Protein AF-A0AAP0G1Z1-F1 (afdb_monomer_lite)

Secondary structure (DSSP, 8-state):
-HHHHHHHHHHHHHHHHHHHHHHHHHHHHHHHHHHHHHHHHHHHHHHHHHHHHHHHHHHHHHHHTSS---EEPTT----SS-BPPPEEE-SSSSEEEEEEEEESS-HHHHHHHHH-HHHH-TTEEEEEEEEEEE-TTS-EEEEEEEEE---------S---PPPS-----EEE-S-EEEEEE-TTS-EEEEEEEEEEE------

Sequence (204 aa):
MFNRKLTSMNKLLMEENDRLQKQLSHLVYDNGRMHQQLQNVSASLYSLLAIAEETLAKFLDKATRTAVKWVQMVGMKPGPDSIGMVSVSHSCSGAAARAYGLVNLEPPKVMEILKDHLTWYRDCRSLDVRTAFTTAKGGNIEFLYMLKVCGKFMTSTGVLTGPTNSNFIRAEMLPSGYLIWACEGGGAMIHIVDHVKLDVSFPR

Organism: NCBI:txid2320716

Foldseek 3Di:
DVVVVVVVVVVVVVVVVVVVVVVVVVVVVVVVVVVVVVVVVVVVVVVVVVVVVVLVVVLVCVQPPDDFDWDWDPPDDQDPFGWATWTWGPPDQFIKIKTKGKDLAAPVVVVVVQVPCVPPVVQWDDKDFPDWDADPVGDIDTDIDTHGDDDDPDPDPDDDDDDDPDPDWDKDWGSWDWDWDDDDPRIIMIMGMGGIHTPPPDDD

pLDDT: mean 77.1, std 16.59, range [37.0, 97.88]

InterPro domains:
  IPR002913 START domain [PF01852] (51-136)
  IPR002913 START domain [PF01852] (155-203)
  IPR044830 Class III homeodomain-leucine zipper family [PTHR45950] (2-146)

Structure (mmCIF, N/CA/C/O backbone):
data_AF-A0AAP0G1Z1-F1
#
_entry.id   AF-A0AAP0G1Z1-F1
#
loop_
_atom_site.group_PDB
_atom_site.id
_atom_site.type_symbol
_atom_site.label_atom_id
_atom_site.label_alt_id
_atom_site.label_comp_id
_atom_site.label_asym_id
_atom_site.label_entity_id
_atom_site.label_seq_id
_atom_site.pdbx_PDB_ins_code
_atom_site.Cartn_x
_atom_site.Cartn_y
_atom_site.Cartn_z
_atom_site.occupancy
_atom_site.B_iso_or_equiv
_atom_site.auth_seq_id
_atom_site.auth_comp_id
_atom_site.auth_asym_id
_atom_site.auth_atom_id
_atom_site.pdbx_PDB_model_num
ATOM 1 N N . MET A 1 1 ? -53.960 21.207 51.152 1.00 63.59 1 MET A N 1
ATOM 2 C CA . MET A 1 1 ? -53.867 20.801 49.725 1.00 63.59 1 MET A CA 1
ATOM 3 C C . MET A 1 1 ? -52.479 21.047 49.123 1.00 63.59 1 MET A C 1
ATOM 5 O O . MET A 1 1 ? -51.940 20.136 48.513 1.00 63.59 1 MET A O 1
ATOM 9 N N . PHE A 1 2 ? -51.871 22.220 49.340 1.00 79.44 2 PHE A N 1
ATOM 10 C CA . PHE A 1 2 ? -50.575 22.631 48.769 1.00 79.44 2 PHE A CA 1
ATOM 11 C C . PHE A 1 2 ? -49.389 21.682 49.057 1.00 79.44 2 PHE A C 1
ATOM 13 O O . PHE A 1 2 ? -48.691 21.280 48.130 1.00 79.44 2 PHE A O 1
ATOM 20 N N . ASN A 1 3 ? -49.227 21.228 50.306 1.00 84.56 3 ASN A N 1
ATOM 21 C CA . ASN A 1 3 ? -48.116 20.343 50.694 1.00 84.56 3 ASN A CA 1
ATOM 22 C C . ASN A 1 3 ? -48.095 19.005 49.926 1.00 84.56 3 ASN A C 1
ATOM 24 O O . ASN A 1 3 ? -47.039 18.553 49.504 1.00 84.56 3 ASN A O 1
ATOM 28 N N . ARG A 1 4 ? -49.265 18.410 49.640 1.00 90.62 4 ARG A N 1
ATOM 29 C CA . ARG A 1 4 ? -49.355 17.168 48.841 1.00 90.62 4 ARG A CA 1
ATOM 30 C C . ARG A 1 4 ? -48.871 17.359 47.398 1.00 90.62 4 ARG A C 1
ATOM 32 O O . ARG A 1 4 ? -48.302 16.439 46.811 1.00 90.62 4 ARG A O 1
ATOM 39 N N . LYS A 1 5 ? -49.088 18.549 46.827 1.00 92.69 5 LYS A N 1
ATOM 40 C CA . LYS A 1 5 ? -48.661 18.881 45.462 1.00 92.69 5 LYS A CA 1
ATOM 41 C C . LYS A 1 5 ? -47.138 19.025 45.390 1.00 92.69 5 LYS A C 1
ATOM 43 O O . LYS A 1 5 ? -46.527 18.449 44.499 1.00 92.69 5 LYS A O 1
ATOM 48 N N . LEU A 1 6 ? -46.532 19.695 46.374 1.00 93.38 6 LEU A N 1
ATOM 49 C CA . LEU A 1 6 ? -45.073 19.781 46.534 1.00 93.38 6 LEU A CA 1
ATOM 50 C C . LEU A 1 6 ? -44.415 18.404 46.672 1.00 93.38 6 LEU A C 1
ATOM 52 O O . LEU A 1 6 ? -43.451 18.121 45.967 1.00 93.38 6 LEU A O 1
ATOM 56 N N . THR A 1 7 ? -44.970 17.517 47.504 1.00 94.38 7 THR A N 1
ATOM 57 C CA . THR A 1 7 ? -44.453 16.145 47.650 1.00 94.38 7 THR A CA 1
ATOM 58 C C . THR A 1 7 ? -44.483 15.374 46.329 1.00 94.38 7 THR A C 1
ATOM 60 O O . THR A 1 7 ? -43.516 14.697 45.991 1.00 94.38 7 THR A O 1
ATOM 63 N N . SER A 1 8 ? -45.567 15.507 45.558 1.00 95.44 8 SER A N 1
ATOM 64 C CA . SER A 1 8 ? -45.705 14.825 44.263 1.00 95.44 8 SER A CA 1
ATOM 65 C C . SER A 1 8 ? -44.695 15.344 43.231 1.00 95.44 8 SER A C 1
ATOM 67 O O . SER A 1 8 ? -44.089 14.551 42.518 1.00 95.44 8 SER A O 1
ATOM 69 N N . MET A 1 9 ? -44.462 16.662 43.188 1.00 95.62 9 MET A N 1
ATOM 70 C CA . MET A 1 9 ? -43.473 17.274 42.288 1.00 95.62 9 MET A CA 1
ATOM 71 C C . MET A 1 9 ? -42.037 16.868 42.638 1.00 95.62 9 MET A C 1
ATOM 73 O O . MET A 1 9 ? -41.281 16.494 41.746 1.00 95.62 9 MET A O 1
ATOM 77 N N . ASN A 1 10 ? -41.670 16.870 43.924 1.00 95.50 10 ASN A N 1
ATOM 78 C CA . ASN A 1 10 ? -40.342 16.419 44.355 1.00 95.50 10 ASN A CA 1
ATOM 79 C C . ASN A 1 10 ? -40.091 14.950 44.004 1.00 95.50 10 ASN A C 1
ATOM 81 O O . ASN A 1 10 ? -38.980 14.597 43.621 1.00 95.50 10 ASN A O 1
ATOM 85 N N . LYS A 1 11 ? -41.119 14.100 44.100 1.00 96.25 11 LYS A N 1
ATOM 86 C CA . LYS A 1 11 ? -41.011 12.696 43.700 1.00 96.25 11 LYS A CA 1
ATOM 87 C C . LYS A 1 11 ? -40.686 12.553 42.211 1.00 96.25 11 LYS A C 1
ATOM 89 O O . LYS A 1 11 ? -39.733 11.859 41.879 1.00 96.25 11 LYS A O 1
ATOM 94 N N . LEU A 1 12 ? -41.418 13.254 41.342 1.00 97.19 12 LEU A N 1
ATOM 95 C CA . LEU A 1 12 ? -41.167 13.237 39.896 1.00 97.19 12 LEU A CA 1
ATOM 96 C C . LEU A 1 12 ? -39.772 13.768 39.545 1.00 97.19 12 LEU A C 1
ATOM 98 O O . LEU A 1 12 ? -39.088 13.185 38.713 1.00 97.19 12 LEU A O 1
ATOM 102 N N . LEU A 1 13 ? -39.321 14.838 40.209 1.00 97.38 13 LEU A N 1
ATOM 103 C CA . LEU A 1 13 ? -37.964 15.362 40.024 1.00 97.38 13 LEU A CA 1
ATOM 104 C C . LEU A 1 13 ? -36.889 14.345 40.417 1.00 97.38 13 LEU A C 1
ATOM 106 O O . LEU A 1 13 ? -35.880 14.234 39.728 1.00 97.38 13 LEU A O 1
ATOM 110 N N . MET A 1 14 ? -37.087 13.599 41.506 1.00 96.31 14 MET A N 1
ATOM 111 C CA . MET A 1 14 ? -36.150 12.545 41.905 1.00 96.31 14 MET A CA 1
ATOM 112 C C . MET A 1 14 ? -36.132 11.388 40.906 1.00 96.31 14 MET A C 1
ATOM 114 O O . MET A 1 14 ? -35.052 10.940 40.535 1.00 96.31 14 MET A O 1
ATOM 118 N N . GLU A 1 15 ? -37.303 10.928 40.461 1.00 97.31 15 GLU A N 1
ATOM 119 C CA . GLU A 1 15 ? -37.419 9.861 39.458 1.00 97.31 15 GLU A CA 1
ATOM 120 C C . GLU A 1 15 ? -36.726 10.266 38.148 1.00 97.31 15 GLU A C 1
ATOM 122 O O . GLU A 1 15 ? -35.966 9.485 37.575 1.00 97.31 15 GLU A O 1
ATOM 127 N N . GLU A 1 16 ? -36.910 11.514 37.715 1.00 96.50 16 GLU A N 1
ATOM 128 C CA . GLU A 1 16 ? -36.320 11.995 36.471 1.00 96.50 16 GLU A CA 1
ATOM 129 C C . GLU A 1 16 ? -34.819 12.280 36.587 1.00 96.50 16 GLU A C 1
ATOM 131 O O . GLU A 1 16 ? -34.062 11.982 35.663 1.00 96.50 16 GLU A O 1
ATOM 136 N N . ASN A 1 17 ? -34.348 12.756 37.742 1.00 96.81 17 ASN A N 1
ATOM 137 C CA . ASN A 1 17 ? -32.916 12.866 38.014 1.00 96.81 17 ASN A CA 1
ATOM 138 C C . ASN A 1 17 ? -32.232 11.493 38.037 1.00 96.81 17 ASN A C 1
ATOM 140 O O . ASN A 1 17 ? -31.144 11.360 37.481 1.00 96.81 17 ASN A O 1
ATOM 144 N N . ASP A 1 18 ? -32.859 10.467 38.621 1.00 97.88 18 ASP A N 1
ATOM 145 C CA . ASP A 1 18 ? -32.339 9.094 38.594 1.00 97.88 18 ASP A CA 1
ATOM 146 C C . ASP A 1 18 ? -32.284 8.547 37.156 1.00 97.88 18 ASP A C 1
ATOM 148 O O . ASP A 1 18 ? -31.271 7.985 36.728 1.00 97.88 18 ASP A O 1
ATOM 152 N N . ARG A 1 19 ? -33.335 8.793 36.358 1.00 97.81 19 ARG A N 1
ATOM 153 C CA . ARG A 1 19 ? -33.364 8.431 34.933 1.00 97.81 19 ARG A CA 1
ATOM 154 C C . ARG A 1 19 ? -32.234 9.111 34.155 1.00 97.81 19 ARG A C 1
ATOM 156 O O . ARG A 1 19 ? -31.539 8.447 33.385 1.00 97.81 19 ARG A O 1
ATOM 163 N N . LEU A 1 20 ? -32.017 10.409 34.372 1.00 97.75 20 LEU A N 1
ATOM 164 C CA . LEU A 1 20 ? -30.953 11.178 33.722 1.00 97.75 20 LEU A CA 1
ATOM 165 C C . LEU A 1 20 ? -29.556 10.729 34.163 1.00 97.75 20 LEU A C 1
ATOM 167 O O . LEU A 1 20 ? -28.673 10.592 33.319 1.00 97.75 20 LEU A O 1
ATOM 171 N N . GLN A 1 21 ? -29.348 10.438 35.450 1.00 97.25 21 GLN A N 1
ATOM 172 C CA . GLN A 1 21 ? -28.070 9.919 35.950 1.00 97.25 21 GLN A CA 1
ATOM 173 C C . GLN A 1 21 ? -27.714 8.572 35.312 1.00 97.25 21 GLN A C 1
ATOM 175 O O . GLN A 1 21 ? -26.562 8.359 34.931 1.00 97.25 21 GLN A O 1
ATOM 180 N N . LYS A 1 22 ? -28.704 7.692 35.112 1.00 97.06 22 LYS A N 1
ATOM 181 C CA . LYS A 1 22 ? -28.526 6.425 34.385 1.00 97.06 22 LYS A CA 1
ATOM 182 C C . LYS A 1 22 ? -28.200 6.628 32.903 1.00 97.06 22 LYS A C 1
ATOM 184 O O . LYS A 1 22 ? -27.398 5.886 32.345 1.00 97.06 22 LYS A O 1
ATOM 189 N N . GLN A 1 23 ? -28.794 7.626 32.250 1.00 97.12 23 GLN A N 1
ATOM 190 C CA . GLN A 1 23 ? -28.448 7.945 30.860 1.00 97.12 23 GLN A CA 1
ATOM 191 C C . GLN A 1 23 ? -27.031 8.519 30.744 1.00 97.12 23 GLN A C 1
ATOM 193 O O . GLN A 1 23 ? -26.277 8.121 29.858 1.00 97.12 23 GLN A O 1
ATOM 198 N N . LEU A 1 24 ? -26.648 9.419 31.652 1.00 96.81 24 LEU A N 1
ATOM 199 C CA . LEU A 1 24 ? -25.305 9.992 31.690 1.00 96.81 24 LEU A CA 1
ATOM 200 C C . LEU A 1 24 ? -24.239 8.927 31.937 1.00 96.81 24 LEU A C 1
ATOM 202 O O . LEU A 1 24 ? -23.215 8.942 31.259 1.00 96.81 24 LEU A O 1
ATOM 206 N N . SER A 1 25 ? -24.475 7.981 32.848 1.00 97.00 25 SER A N 1
ATOM 207 C CA . SER A 1 25 ? -23.516 6.902 33.098 1.00 97.00 25 SER A CA 1
ATOM 208 C C . SER A 1 25 ? -23.305 6.025 31.861 1.00 97.00 25 SER A C 1
ATOM 210 O O . SER A 1 25 ? -22.162 5.701 31.538 1.00 97.00 25 SER A O 1
ATOM 212 N N . HIS A 1 26 ? -24.371 5.722 31.114 1.00 96.69 26 HIS A N 1
ATOM 213 C CA . HIS A 1 26 ? -24.274 4.993 29.849 1.00 96.69 26 HIS A CA 1
ATOM 214 C C . HIS A 1 26 ? -23.477 5.771 28.795 1.00 96.69 26 HIS A C 1
ATOM 216 O O . HIS A 1 26 ? -22.575 5.221 28.169 1.00 96.69 26 HIS A O 1
ATOM 222 N N . LEU A 1 27 ? -23.768 7.062 28.618 1.00 95.50 27 LEU A N 1
ATOM 223 C CA . LEU A 1 27 ? -23.065 7.905 27.649 1.00 95.50 27 LEU A CA 1
ATOM 224 C C . LEU A 1 27 ? -21.583 8.077 27.996 1.00 95.50 27 LEU A C 1
ATOM 226 O O . LEU A 1 27 ? -20.740 8.023 27.106 1.00 95.50 27 LEU A O 1
ATOM 230 N N . VAL A 1 28 ? -21.246 8.253 29.276 1.00 97.25 28 VAL A N 1
ATOM 231 C CA . VAL A 1 28 ? -19.850 8.326 29.737 1.00 97.25 28 VAL A CA 1
ATOM 232 C C . VAL A 1 28 ? -19.123 7.011 29.460 1.00 97.25 28 VAL A C 1
ATOM 234 O O . VAL A 1 28 ? -17.992 7.029 28.974 1.00 97.25 28 VAL A O 1
ATOM 237 N N . TYR A 1 29 ? -19.778 5.877 29.714 1.00 95.88 29 TYR A N 1
ATOM 238 C CA . TYR A 1 29 ? -19.227 4.559 29.416 1.00 95.88 29 TYR A CA 1
ATOM 239 C C . TYR A 1 29 ? -18.977 4.361 27.912 1.00 95.88 29 TYR A C 1
ATOM 241 O O . TYR A 1 29 ? -17.872 3.987 27.513 1.00 95.88 29 TYR A O 1
ATOM 249 N N . ASP A 1 30 ? -19.967 4.665 27.068 1.00 95.38 30 ASP A N 1
ATOM 250 C CA . ASP A 1 30 ? -19.837 4.568 25.612 1.00 95.38 30 ASP A CA 1
ATOM 251 C C . ASP A 1 30 ? -18.745 5.493 25.071 1.00 95.38 30 ASP A C 1
ATOM 253 O O . ASP A 1 30 ? -17.945 5.076 24.233 1.00 95.38 30 ASP A O 1
ATOM 257 N N . ASN A 1 31 ? -18.668 6.725 25.575 1.00 93.31 31 ASN A N 1
ATOM 258 C CA . ASN A 1 31 ? -17.645 7.680 25.168 1.00 93.31 31 ASN A CA 1
ATOM 259 C C . ASN A 1 31 ? -16.239 7.183 25.552 1.00 93.31 31 ASN A C 1
ATOM 261 O O . ASN A 1 31 ? -15.318 7.210 24.735 1.00 93.31 31 ASN A O 1
ATOM 265 N N . GLY A 1 32 ? -16.085 6.613 26.753 1.00 96.69 32 GLY A N 1
ATOM 266 C CA . GLY A 1 32 ? -14.851 5.937 27.163 1.00 96.69 32 GLY A CA 1
ATOM 267 C C . GLY A 1 32 ? -14.466 4.790 26.221 1.00 96.69 32 GLY A C 1
ATOM 268 O O . GLY A 1 32 ? -13.312 4.692 25.798 1.00 96.69 32 GLY A O 1
ATOM 269 N N . ARG A 1 33 ? -15.437 3.962 25.811 1.00 96.69 33 ARG A N 1
ATOM 270 C CA . ARG A 1 33 ? -15.214 2.878 24.841 1.00 96.69 33 ARG A CA 1
ATOM 271 C C . ARG A 1 33 ? -14.786 3.409 23.471 1.00 96.69 33 ARG A C 1
ATOM 273 O O . ARG A 1 33 ? -13.858 2.864 22.877 1.00 96.69 33 ARG A O 1
ATOM 280 N N . MET A 1 34 ? -15.428 4.465 22.977 1.00 91.56 34 MET A N 1
ATOM 281 C CA . MET A 1 34 ? -15.073 5.091 21.699 1.00 91.56 34 MET A CA 1
ATOM 282 C C . MET A 1 34 ? -13.655 5.669 21.726 1.00 91.56 34 MET A C 1
ATOM 284 O O . MET A 1 34 ? -12.885 5.449 20.790 1.00 91.56 34 MET A O 1
ATOM 288 N N . HIS A 1 35 ? -13.272 6.342 22.814 1.00 93.50 35 HIS A N 1
ATOM 289 C CA . HIS A 1 35 ? -11.906 6.832 22.997 1.00 93.50 35 HIS A CA 1
ATOM 290 C C . HIS A 1 35 ? -10.877 5.695 22.995 1.00 93.50 35 HIS A C 1
ATOM 292 O O . HIS A 1 35 ? -9.844 5.817 22.333 1.00 93.50 35 HIS A O 1
ATOM 298 N N . GLN A 1 36 ? -11.172 4.568 23.649 1.00 92.00 36 GLN A N 1
ATOM 299 C CA . GLN A 1 36 ? -10.298 3.394 23.615 1.00 92.00 36 GLN A CA 1
ATOM 300 C C . GLN A 1 36 ? -10.168 2.813 22.198 1.00 92.00 36 GLN A C 1
ATOM 302 O O . GLN A 1 36 ? -9.070 2.460 21.769 1.00 92.00 36 GLN A O 1
ATOM 307 N N . GLN A 1 37 ? -11.268 2.730 21.443 1.00 87.81 37 GLN A N 1
ATOM 308 C CA . GLN A 1 37 ? -11.234 2.268 20.052 1.00 87.81 37 GLN A CA 1
ATOM 309 C C . GLN A 1 37 ? -10.367 3.178 19.175 1.00 87.81 37 GLN A C 1
ATOM 311 O O . GLN A 1 37 ? -9.542 2.676 18.414 1.00 87.81 37 GLN A O 1
ATOM 316 N N . LEU A 1 38 ? -10.497 4.500 19.318 1.00 84.94 38 LEU A N 1
ATOM 317 C CA . LEU A 1 38 ? -9.673 5.469 18.590 1.00 84.94 38 LEU A CA 1
ATOM 318 C C . LEU A 1 38 ? -8.180 5.323 18.914 1.00 84.94 38 LEU A C 1
ATOM 320 O O . LEU A 1 38 ? -7.357 5.364 18.000 1.00 84.94 38 LEU A O 1
ATOM 324 N N . GLN A 1 39 ? -7.827 5.107 20.184 1.00 85.19 39 GLN A N 1
ATOM 325 C CA . GLN A 1 39 ? -6.441 4.851 20.590 1.00 85.19 39 GLN A CA 1
ATOM 326 C C . GLN A 1 39 ? -5.892 3.541 20.012 1.00 85.19 39 GLN A C 1
ATOM 328 O O . GLN A 1 39 ? -4.745 3.484 19.578 1.00 85.19 39 GLN A O 1
ATOM 333 N N . ASN A 1 40 ? -6.708 2.488 19.953 1.00 81.75 40 ASN A N 1
ATOM 334 C CA . ASN A 1 40 ? -6.289 1.217 19.363 1.00 81.75 40 ASN A CA 1
ATOM 335 C C . ASN A 1 40 ? -6.065 1.347 17.847 1.00 81.75 40 ASN A C 1
ATOM 337 O O . ASN A 1 40 ? -5.088 0.818 17.316 1.00 81.75 40 ASN A O 1
ATOM 341 N N . VAL A 1 41 ? -6.944 2.076 17.150 1.00 81.00 41 VAL A N 1
ATOM 342 C CA . VAL A 1 41 ? -6.789 2.361 15.716 1.00 81.00 41 VAL A CA 1
ATOM 343 C C . VAL A 1 41 ? -5.528 3.183 15.466 1.00 81.00 41 VAL A C 1
ATOM 345 O O . VAL A 1 41 ? -4.749 2.832 14.582 1.00 81.00 41 VAL A O 1
ATOM 348 N N . SER A 1 42 ? -5.279 4.236 16.251 1.00 77.62 42 SER A N 1
ATOM 349 C CA . SER A 1 42 ? -4.072 5.049 16.083 1.00 77.62 42 SER A CA 1
ATOM 350 C C . SER A 1 42 ? -2.804 4.228 16.319 1.00 77.62 42 SER A C 1
ATOM 352 O O . SER A 1 42 ? -1.902 4.265 15.484 1.00 77.62 42 SER A O 1
ATOM 354 N N . ALA A 1 43 ? -2.759 3.408 17.375 1.00 77.88 43 ALA A N 1
ATOM 355 C CA . ALA A 1 43 ? -1.644 2.500 17.641 1.00 77.88 43 ALA A CA 1
ATOM 356 C C . ALA A 1 43 ? -1.398 1.525 16.474 1.00 77.88 43 ALA A C 1
ATOM 358 O O . ALA A 1 43 ? -0.254 1.329 16.056 1.00 77.88 43 ALA A O 1
ATOM 359 N N . SER A 1 44 ? -2.467 0.968 15.894 1.00 81.31 44 SER A N 1
ATOM 360 C CA . SER A 1 44 ? -2.371 0.111 14.708 1.00 81.31 44 SER A CA 1
ATOM 361 C C . SER A 1 44 ? -1.808 0.862 13.498 1.00 81.31 44 SER A C 1
ATOM 363 O O . SER A 1 44 ? -0.973 0.313 12.782 1.00 81.31 44 SER A O 1
ATOM 365 N N . LEU A 1 45 ? -2.228 2.108 13.261 1.00 79.56 45 LEU A N 1
ATOM 366 C CA . LEU A 1 45 ? -1.730 2.923 12.149 1.00 79.56 45 LEU A CA 1
ATOM 367 C C . LEU A 1 45 ? -0.244 3.262 12.306 1.00 79.56 45 LEU A C 1
ATOM 369 O O . LEU A 1 45 ? 0.499 3.174 11.331 1.00 79.56 45 LEU A O 1
ATOM 373 N N . TYR A 1 46 ? 0.208 3.587 13.522 1.00 82.44 46 TYR A N 1
ATOM 374 C CA . TYR A 1 46 ? 1.630 3.818 13.797 1.00 82.44 46 TYR A CA 1
ATOM 375 C C . TYR A 1 46 ? 2.479 2.575 13.519 1.00 82.44 46 TYR A C 1
ATOM 377 O O . TYR A 1 46 ? 3.541 2.687 12.908 1.00 82.44 46 TYR A O 1
ATOM 385 N N . SER A 1 47 ? 2.005 1.389 13.911 1.00 83.44 47 SER A N 1
ATOM 386 C CA . SER A 1 47 ? 2.709 0.134 13.629 1.00 83.44 47 SER A CA 1
ATOM 387 C C . SER A 1 47 ? 2.818 -0.140 12.125 1.00 83.44 47 SER A C 1
ATOM 389 O O . SER A 1 47 ? 3.897 -0.483 11.643 1.00 83.44 47 SER A O 1
ATOM 391 N N . LEU A 1 48 ? 1.737 0.068 11.365 1.00 81.94 48 LEU A N 1
ATOM 392 C CA . LEU A 1 48 ? 1.752 -0.105 9.909 1.00 81.94 48 LEU A CA 1
ATOM 393 C C . LEU A 1 48 ? 2.667 0.908 9.216 1.00 81.94 48 LEU A C 1
ATOM 395 O O . LEU A 1 48 ? 3.394 0.539 8.295 1.00 81.94 48 LEU A O 1
ATOM 399 N N . LEU A 1 49 ? 2.665 2.164 9.670 1.00 82.25 49 LEU A N 1
ATOM 400 C CA . LEU A 1 49 ? 3.564 3.189 9.148 1.00 82.25 49 LEU A CA 1
ATOM 401 C C . LEU A 1 49 ? 5.029 2.811 9.391 1.00 82.25 49 LEU A C 1
ATOM 403 O O . LEU A 1 49 ? 5.824 2.887 8.460 1.00 82.25 49 LEU A O 1
ATOM 407 N N . ALA A 1 50 ? 5.370 2.332 10.591 1.00 85.06 50 ALA A N 1
ATOM 408 C CA . ALA A 1 50 ? 6.723 1.879 10.905 1.00 85.06 50 ALA A CA 1
ATOM 409 C C . ALA A 1 50 ? 7.174 0.726 9.988 1.00 85.06 50 ALA A C 1
ATOM 411 O O . ALA A 1 50 ? 8.282 0.756 9.456 1.00 85.06 50 ALA A O 1
ATOM 412 N N . ILE A 1 51 ? 6.293 -0.251 9.730 1.00 85.44 51 ILE A N 1
ATOM 413 C CA . ILE A 1 51 ? 6.567 -1.344 8.782 1.00 85.44 51 ILE A CA 1
ATOM 414 C C . ILE A 1 51 ? 6.780 -0.797 7.365 1.00 85.44 51 ILE A C 1
ATOM 416 O O . ILE A 1 51 ? 7.692 -1.245 6.666 1.00 85.44 51 ILE A O 1
ATOM 420 N N . ALA A 1 52 ? 5.961 0.162 6.926 1.00 83.62 52 ALA A N 1
ATOM 421 C CA . ALA A 1 52 ? 6.089 0.774 5.608 1.00 83.62 52 ALA A CA 1
ATOM 422 C C . ALA A 1 52 ? 7.412 1.545 5.461 1.00 83.62 52 ALA A C 1
ATOM 424 O O . ALA A 1 52 ? 8.094 1.393 4.448 1.00 83.62 52 ALA A O 1
ATOM 425 N N . GLU A 1 53 ? 7.806 2.320 6.474 1.00 84.88 53 GLU A N 1
ATOM 426 C CA . GLU A 1 53 ? 9.071 3.063 6.499 1.00 84.88 53 GLU A CA 1
ATOM 427 C C . GLU A 1 53 ? 10.284 2.123 6.485 1.00 84.88 53 GLU A C 1
ATOM 429 O O . GLU A 1 53 ? 11.198 2.305 5.678 1.00 84.88 53 GLU A O 1
ATOM 434 N N . GLU A 1 54 ? 10.274 1.069 7.306 1.00 88.06 54 GLU A N 1
ATOM 435 C CA . GLU A 1 54 ? 11.336 0.058 7.326 1.00 88.06 54 GLU A CA 1
ATOM 436 C C . GLU A 1 54 ? 11.423 -0.703 5.991 1.00 88.06 54 GLU A C 1
ATOM 438 O O . GLU A 1 54 ? 12.512 -0.941 5.457 1.00 88.06 54 GLU A O 1
ATOM 443 N N . THR A 1 55 ? 10.272 -1.062 5.417 1.00 87.62 55 THR A N 1
ATOM 444 C CA . THR A 1 55 ? 10.184 -1.723 4.108 1.00 87.62 55 THR A CA 1
ATOM 445 C C . THR A 1 55 ? 10.741 -0.822 3.010 1.00 87.62 55 THR A C 1
ATOM 447 O O . THR A 1 55 ? 11.536 -1.285 2.191 1.00 87.62 55 THR A O 1
ATOM 450 N N . LEU A 1 56 ? 10.387 0.466 3.013 1.00 86.69 56 LEU A N 1
ATOM 451 C CA . LEU A 1 56 ? 10.903 1.446 2.062 1.00 86.69 56 LEU A CA 1
ATOM 452 C C . LEU A 1 56 ? 12.424 1.592 2.181 1.00 86.69 56 LEU A C 1
ATOM 454 O O . LEU A 1 56 ? 13.109 1.536 1.162 1.00 86.69 56 LEU A O 1
ATOM 458 N N . ALA A 1 57 ? 12.964 1.709 3.398 1.00 86.44 57 ALA A N 1
ATOM 459 C CA . ALA A 1 57 ? 14.409 1.790 3.622 1.00 86.44 57 ALA A CA 1
ATOM 460 C C . ALA A 1 57 ? 15.139 0.557 3.055 1.00 86.44 57 ALA A C 1
ATOM 462 O O . ALA A 1 57 ? 16.049 0.684 2.235 1.00 86.44 57 ALA A O 1
ATOM 463 N N . LYS A 1 58 ? 14.656 -0.649 3.385 1.00 87.69 58 LYS A N 1
ATOM 464 C CA . LYS A 1 58 ? 15.198 -1.917 2.863 1.00 87.69 58 LYS A CA 1
ATOM 465 C C . LYS A 1 58 ? 15.074 -2.043 1.343 1.00 87.69 58 LYS A C 1
ATOM 467 O O . LYS A 1 58 ? 15.905 -2.700 0.713 1.00 87.69 58 LYS A O 1
ATOM 472 N N . PHE A 1 59 ? 14.013 -1.503 0.748 1.00 89.38 59 PHE A N 1
ATOM 473 C CA . PHE A 1 59 ? 13.851 -1.455 -0.704 1.00 89.38 59 PHE A CA 1
ATOM 474 C C . PHE A 1 59 ? 14.874 -0.507 -1.337 1.00 89.38 59 PHE A C 1
ATOM 476 O O . PHE A 1 59 ? 15.554 -0.899 -2.285 1.00 89.38 59 PHE A O 1
ATOM 483 N N . LEU A 1 60 ? 15.024 0.705 -0.798 1.00 87.44 60 LEU A N 1
ATOM 484 C CA . LEU A 1 60 ? 15.954 1.703 -1.320 1.00 87.44 60 LEU A CA 1
ATOM 485 C C . LEU A 1 60 ? 17.396 1.191 -1.286 1.00 87.44 60 LEU A C 1
ATOM 487 O O . LEU A 1 60 ? 18.074 1.280 -2.305 1.00 87.44 60 LEU A O 1
ATOM 491 N N . ASP A 1 61 ? 17.827 0.538 -0.205 1.00 85.31 61 ASP A N 1
ATOM 492 C CA . ASP A 1 61 ? 19.164 -0.071 -0.113 1.00 85.31 61 ASP A CA 1
ATOM 493 C C . ASP A 1 61 ? 19.434 -1.110 -1.220 1.00 85.31 61 ASP A C 1
ATOM 495 O O . ASP A 1 61 ? 20.544 -1.203 -1.766 1.00 85.31 61 ASP A O 1
ATOM 499 N N . LYS A 1 62 ? 18.408 -1.891 -1.595 1.00 86.31 62 LYS A N 1
ATOM 500 C CA . LYS A 1 62 ? 18.475 -2.841 -2.721 1.00 86.31 62 LYS A CA 1
ATOM 501 C C . LYS A 1 62 ? 18.512 -2.105 -4.061 1.00 86.31 62 LYS A C 1
ATOM 503 O O . LYS A 1 62 ? 19.280 -2.479 -4.955 1.00 86.31 62 LYS A O 1
ATOM 508 N N . ALA A 1 63 ? 17.690 -1.068 -4.200 1.00 83.00 63 ALA A N 1
ATOM 509 C CA . ALA A 1 63 ? 17.473 -0.328 -5.436 1.00 83.00 63 ALA A CA 1
ATOM 510 C C . ALA A 1 63 ? 18.591 0.669 -5.776 1.00 83.00 63 ALA A C 1
ATOM 512 O O . ALA A 1 63 ? 18.740 0.992 -6.950 1.00 83.00 63 ALA A O 1
ATOM 513 N N . THR A 1 64 ? 19.400 1.140 -4.822 1.00 81.69 64 THR A N 1
ATOM 514 C CA . THR A 1 64 ? 20.429 2.173 -5.076 1.00 81.69 64 THR A CA 1
ATOM 515 C C . THR A 1 64 ? 21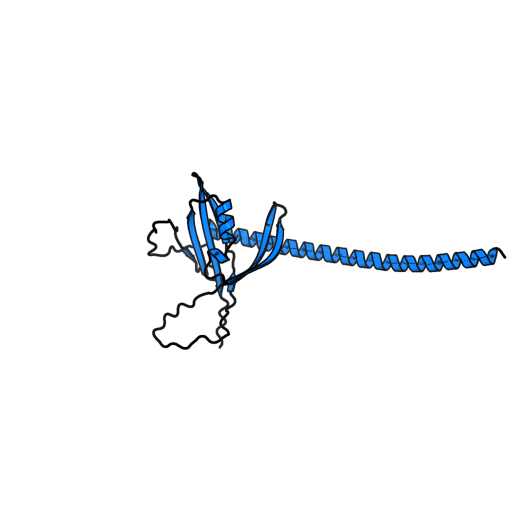.864 1.646 -5.028 1.00 81.69 64 THR A C 1
ATOM 517 O O . THR A 1 64 ? 22.641 2.056 -5.883 1.00 81.69 64 THR A O 1
ATOM 520 N N . ARG A 1 65 ? 22.157 0.629 -4.197 1.00 69.56 65 ARG A N 1
ATOM 521 C CA . ARG A 1 65 ? 23.466 -0.030 -3.919 1.00 69.56 65 ARG A CA 1
ATOM 522 C C . ARG A 1 65 ? 24.069 0.398 -2.581 1.00 69.56 65 ARG A C 1
ATOM 524 O O . ARG A 1 65 ? 24.870 1.324 -2.536 1.00 69.56 65 ARG A O 1
ATOM 531 N N . THR A 1 66 ? 23.817 -0.399 -1.547 1.00 56.19 66 THR A N 1
ATOM 532 C CA . THR A 1 66 ? 24.631 -0.410 -0.311 1.00 56.19 66 THR A CA 1
ATOM 533 C C . THR A 1 66 ? 24.631 -1.772 0.388 1.00 56.19 66 THR A C 1
ATOM 535 O O . THR A 1 66 ? 25.683 -2.218 0.832 1.00 56.19 66 THR A O 1
ATOM 538 N N . ALA A 1 67 ? 23.495 -2.476 0.452 1.00 54.75 67 ALA A N 1
ATOM 539 C CA . ALA A 1 67 ? 23.353 -3.619 1.368 1.00 54.75 67 ALA A CA 1
ATOM 540 C C . ALA A 1 67 ? 23.446 -5.023 0.738 1.00 54.75 67 ALA A C 1
ATOM 542 O O . ALA A 1 67 ? 23.598 -6.010 1.456 1.00 54.75 67 ALA A O 1
ATOM 543 N N . VAL A 1 68 ? 23.321 -5.154 -0.588 1.00 60.50 68 VAL A N 1
ATOM 544 C CA . VAL A 1 68 ? 23.191 -6.464 -1.251 1.00 60.50 68 VAL A CA 1
ATOM 545 C C . VAL A 1 68 ? 24.307 -6.681 -2.267 1.00 60.50 68 VAL A C 1
ATOM 547 O O . VAL A 1 68 ? 24.519 -5.861 -3.161 1.00 60.50 68 VAL A O 1
ATOM 550 N N . LYS A 1 69 ? 25.005 -7.819 -2.151 1.00 68.81 69 LYS A N 1
ATOM 551 C CA . LYS A 1 69 ? 26.001 -8.250 -3.135 1.00 68.81 69 LYS A CA 1
ATOM 552 C C . LYS A 1 69 ? 25.288 -8.773 -4.380 1.00 68.81 69 LYS A C 1
ATOM 554 O O . LYS A 1 69 ? 24.761 -9.881 -4.390 1.00 68.81 69 LYS A O 1
ATOM 559 N N . TRP A 1 70 ? 25.279 -7.953 -5.419 1.00 71.75 70 TRP A N 1
ATOM 560 C CA . TRP A 1 70 ? 24.667 -8.260 -6.705 1.00 71.75 70 TRP A CA 1
ATOM 561 C C . TRP A 1 70 ? 25.631 -9.027 -7.609 1.00 71.75 70 TRP A C 1
ATOM 563 O O . TRP A 1 70 ? 26.778 -8.612 -7.782 1.00 71.75 70 TRP A O 1
ATOM 573 N N . VAL A 1 71 ? 25.160 -10.122 -8.207 1.00 70.19 71 VAL A N 1
ATOM 574 C CA . VAL A 1 71 ? 25.869 -10.812 -9.291 1.00 70.19 71 VAL A CA 1
ATOM 575 C C . VAL A 1 71 ? 25.137 -10.528 -10.594 1.00 70.19 71 VAL A C 1
ATOM 577 O O . VAL A 1 71 ? 23.963 -10.872 -10.731 1.00 70.19 71 VAL A O 1
ATOM 580 N N . GLN A 1 72 ? 25.829 -9.889 -11.537 1.00 67.06 72 GLN A N 1
ATOM 581 C CA . GLN A 1 72 ? 25.310 -9.647 -12.879 1.00 67.06 72 GLN A CA 1
ATOM 582 C C . GLN A 1 72 ? 25.112 -10.975 -13.615 1.00 67.06 72 GLN A C 1
ATOM 584 O O . GLN A 1 72 ? 26.007 -11.820 -13.644 1.00 67.06 72 GLN A O 1
ATOM 589 N N . MET A 1 73 ? 23.960 -11.138 -14.263 1.00 54.28 73 MET A N 1
ATOM 590 C CA . MET A 1 73 ? 23.724 -12.287 -15.133 1.00 54.28 73 MET A CA 1
ATOM 591 C C . MET A 1 73 ? 24.615 -12.235 -16.385 1.00 54.28 73 MET A C 1
ATOM 593 O O . MET A 1 73 ? 24.617 -11.250 -17.128 1.00 54.28 73 MET A O 1
ATOM 597 N N . VAL A 1 74 ? 25.359 -13.318 -16.630 1.00 54.00 74 VAL A N 1
ATOM 598 C CA . VAL A 1 74 ? 26.222 -13.494 -17.810 1.00 54.00 74 VAL A CA 1
ATOM 599 C C . VAL A 1 74 ? 25.358 -13.784 -19.043 1.00 54.00 74 VAL A C 1
ATOM 601 O O . VAL A 1 74 ? 24.426 -14.580 -18.971 1.00 54.00 74 VAL A O 1
ATOM 604 N N . GLY A 1 75 ? 25.666 -13.154 -20.182 1.00 58.28 75 GLY A N 1
ATOM 605 C CA . GLY A 1 75 ? 24.990 -13.416 -21.464 1.00 58.28 75 GLY A CA 1
ATOM 606 C C . GLY A 1 75 ? 23.834 -12.473 -21.823 1.00 58.28 75 GLY A C 1
ATOM 607 O O . GLY A 1 75 ? 23.187 -12.677 -22.847 1.00 58.28 75 GLY A O 1
ATOM 608 N N . MET A 1 76 ? 23.593 -11.419 -21.038 1.00 55.84 76 MET A N 1
ATOM 609 C CA . MET A 1 76 ? 22.678 -10.335 -21.417 1.00 55.84 76 MET A CA 1
ATOM 610 C C . MET A 1 76 ? 23.282 -9.536 -22.585 1.00 55.84 76 MET A C 1
ATOM 612 O O . MET A 1 76 ? 24.185 -8.726 -22.385 1.00 55.84 76 MET A O 1
ATOM 616 N N . LYS A 1 77 ? 22.815 -9.777 -23.817 1.00 47.91 77 LYS A N 1
ATOM 617 C CA . LYS A 1 77 ? 23.082 -8.873 -24.948 1.00 47.91 77 LYS A CA 1
ATOM 618 C C . LYS A 1 77 ? 22.227 -7.614 -24.751 1.00 47.91 77 LYS A C 1
ATOM 620 O O . LYS A 1 77 ? 21.037 -7.784 -24.483 1.00 47.91 77 LYS A O 1
ATOM 625 N N . PRO A 1 78 ? 22.766 -6.386 -24.879 1.00 51.09 78 PRO A N 1
ATOM 626 C CA . PRO A 1 78 ? 21.922 -5.198 -24.910 1.00 51.09 78 PRO A CA 1
ATOM 627 C C . PRO A 1 78 ? 20.948 -5.352 -26.082 1.00 51.09 78 PRO A C 1
ATOM 629 O O . PRO A 1 78 ? 21.361 -5.452 -27.238 1.00 51.09 78 PRO A O 1
ATOM 632 N N . GLY A 1 79 ? 19.663 -5.492 -25.761 1.00 47.00 79 GLY A N 1
ATOM 633 C CA . GLY A 1 79 ? 18.604 -5.441 -26.756 1.00 47.00 79 GLY A CA 1
ATOM 634 C C . GLY A 1 79 ? 18.504 -4.031 -27.345 1.00 47.00 79 GLY A C 1
ATOM 635 O O . GLY A 1 79 ? 19.034 -3.090 -26.753 1.00 47.00 79 GLY A O 1
ATOM 636 N N . PRO A 1 80 ? 17.830 -3.870 -28.496 1.00 48.62 80 PRO A N 1
ATOM 637 C CA . PRO A 1 80 ? 17.635 -2.566 -29.137 1.00 48.62 80 PRO A CA 1
ATOM 638 C C . PRO A 1 80 ? 16.963 -1.536 -28.211 1.00 48.62 80 PRO A C 1
ATOM 640 O O . PRO A 1 80 ? 17.235 -0.346 -28.336 1.00 48.62 80 PRO A O 1
ATOM 643 N N . ASP A 1 81 ? 16.191 -2.007 -27.226 1.00 52.53 81 ASP A N 1
ATOM 644 C CA . ASP A 1 81 ? 15.628 -1.217 -26.134 1.00 52.53 81 ASP A CA 1
ATOM 645 C C . ASP A 1 81 ? 16.323 -1.613 -24.825 1.00 52.53 81 ASP A C 1
ATOM 647 O O . ASP A 1 81 ? 16.186 -2.735 -24.337 1.00 52.53 81 ASP A O 1
ATOM 651 N N . SER A 1 82 ? 17.136 -0.704 -24.294 1.00 51.09 82 SER A N 1
ATOM 652 C CA . SER A 1 82 ? 18.121 -0.911 -23.225 1.00 51.09 82 SER A CA 1
ATOM 653 C C . SER A 1 82 ? 17.530 -1.402 -21.887 1.00 51.09 82 SER A C 1
ATOM 655 O O . SER A 1 82 ? 17.439 -0.642 -20.920 1.00 51.09 82 SER A O 1
ATOM 657 N N . ILE A 1 83 ? 17.181 -2.689 -21.786 1.00 53.09 83 ILE A N 1
ATOM 658 C CA . ILE A 1 83 ? 17.058 -3.380 -20.497 1.00 53.09 83 ILE A CA 1
ATOM 659 C C . ILE A 1 83 ? 18.464 -3.425 -19.901 1.00 53.09 83 ILE A C 1
ATOM 661 O O . ILE A 1 83 ? 19.371 -4.086 -20.405 1.00 53.09 83 ILE A O 1
ATOM 665 N N . GLY A 1 84 ? 18.660 -2.659 -18.842 1.00 56.03 84 GLY A N 1
ATOM 666 C CA . GLY A 1 84 ? 19.868 -2.657 -18.047 1.00 56.03 84 GLY A CA 1
ATOM 667 C C . GLY A 1 84 ? 20.050 -3.938 -17.232 1.00 56.03 84 GLY A C 1
ATOM 668 O O . GLY A 1 84 ? 19.197 -4.820 -17.167 1.00 56.03 84 GLY A O 1
ATOM 669 N N . MET A 1 85 ? 21.230 -4.039 -16.628 1.00 56.19 85 MET A N 1
ATOM 670 C CA . MET A 1 85 ? 21.762 -5.222 -15.953 1.00 56.19 85 MET A CA 1
ATOM 671 C C . MET A 1 85 ? 20.765 -5.844 -14.971 1.00 56.19 85 MET A C 1
ATOM 673 O O . MET A 1 85 ? 20.347 -5.220 -13.994 1.00 56.19 85 MET A O 1
ATOM 677 N N . VAL A 1 86 ? 20.462 -7.121 -15.204 1.00 59.84 86 VAL A N 1
ATOM 678 C CA . VAL A 1 86 ? 19.752 -7.964 -14.246 1.00 59.84 86 VAL A CA 1
ATOM 679 C C . VAL A 1 86 ? 20.769 -8.561 -13.284 1.00 59.84 86 VAL A C 1
ATOM 681 O O . VAL A 1 86 ? 21.766 -9.155 -13.706 1.00 59.84 86 VAL A O 1
ATOM 684 N N . SER A 1 87 ? 20.535 -8.382 -11.989 1.00 62.59 87 SER A N 1
ATOM 685 C CA . SER A 1 87 ? 21.358 -8.977 -10.940 1.00 62.59 87 SER A CA 1
ATOM 686 C C . SER A 1 87 ? 20.516 -9.787 -9.976 1.00 62.59 87 SER A C 1
ATOM 688 O O . SER A 1 87 ? 19.423 -9.363 -9.612 1.00 62.59 87 SER A O 1
ATOM 690 N N . VAL A 1 88 ? 21.051 -10.919 -9.525 1.00 68.94 88 VAL A N 1
ATOM 691 C CA . VAL A 1 88 ? 20.415 -11.770 -8.514 1.00 68.94 88 VAL A CA 1
ATOM 692 C C . VAL A 1 88 ? 21.275 -11.779 -7.255 1.00 68.94 88 VAL A C 1
ATOM 694 O O . VAL A 1 88 ? 22.505 -11.700 -7.333 1.00 68.94 88 VAL A O 1
ATOM 697 N N . SER A 1 89 ? 20.633 -11.851 -6.093 1.00 63.19 89 SER A N 1
ATOM 698 C CA . SER A 1 89 ? 21.303 -12.104 -4.824 1.00 63.19 89 SER A CA 1
ATOM 699 C C . SER A 1 89 ? 20.707 -13.301 -4.098 1.00 63.19 89 SER A C 1
ATOM 701 O O . SER A 1 89 ? 19.489 -13.467 -4.016 1.00 63.19 89 SER A O 1
ATOM 703 N N . HIS A 1 90 ? 21.618 -14.093 -3.533 1.00 64.75 90 HIS A N 1
ATOM 704 C CA . HIS A 1 90 ? 21.351 -15.185 -2.599 1.00 64.75 90 HIS A CA 1
ATOM 705 C C . HIS A 1 90 ? 21.843 -14.859 -1.179 1.00 64.75 90 HIS A C 1
ATOM 707 O O . HIS A 1 90 ? 21.795 -15.709 -0.299 1.00 64.75 90 HIS A O 1
ATOM 713 N N . SER A 1 91 ? 22.344 -13.638 -0.938 1.00 61.50 91 SER A N 1
ATOM 714 C CA . SER A 1 91 ? 22.828 -13.209 0.384 1.00 61.50 91 SER A CA 1
ATOM 715 C C . SER A 1 91 ? 21.699 -12.755 1.316 1.00 61.50 91 SER A C 1
ATOM 717 O O . SER A 1 91 ? 21.963 -12.248 2.403 1.00 61.50 91 SER A O 1
ATOM 719 N N . CYS A 1 92 ? 20.447 -12.870 0.877 1.00 66.00 92 CYS A N 1
ATOM 720 C CA . CYS A 1 92 ? 19.250 -12.501 1.619 1.00 66.00 92 CYS A CA 1
ATOM 721 C C . CYS A 1 92 ? 18.300 -13.701 1.735 1.00 66.00 92 CYS A C 1
ATOM 723 O O . CYS A 1 92 ? 18.379 -14.643 0.954 1.00 66.00 92 CYS A O 1
ATOM 725 N N . SER A 1 93 ? 17.401 -13.676 2.723 1.00 75.00 93 SER A N 1
ATOM 726 C CA . SER A 1 93 ? 16.399 -14.733 2.920 1.00 75.00 93 SER A CA 1
ATOM 727 C C . SER A 1 93 ? 15.406 -14.770 1.751 1.00 75.00 93 SER A C 1
ATOM 729 O O . SER A 1 93 ? 14.403 -14.071 1.797 1.00 75.00 93 SER A O 1
ATOM 731 N N . GLY A 1 94 ? 15.645 -15.613 0.749 1.00 76.94 94 GLY A N 1
ATOM 732 C CA . GLY A 1 94 ? 14.819 -15.719 -0.456 1.00 76.94 94 GLY A CA 1
ATOM 733 C C . GLY A 1 94 ? 15.642 -15.465 -1.717 1.00 76.94 94 GLY A C 1
ATOM 734 O O . GLY A 1 94 ? 16.870 -15.511 -1.688 1.00 76.94 94 GLY A O 1
ATOM 735 N N . ALA A 1 95 ? 14.964 -15.203 -2.831 1.00 80.75 95 ALA A N 1
ATOM 736 C CA . ALA A 1 95 ? 15.604 -14.795 -4.075 1.00 80.75 95 ALA A CA 1
ATOM 737 C C . ALA A 1 95 ? 15.269 -13.329 -4.355 1.00 80.75 95 ALA A C 1
ATOM 739 O O . ALA A 1 95 ? 14.094 -12.970 -4.435 1.00 80.75 95 ALA A O 1
ATOM 740 N N . ALA A 1 96 ? 16.297 -12.492 -4.502 1.00 83.88 96 ALA A N 1
ATOM 741 C CA . ALA A 1 96 ? 16.137 -11.104 -4.917 1.00 83.88 96 ALA A CA 1
ATOM 742 C C . ALA A 1 96 ? 16.719 -10.906 -6.314 1.00 83.88 96 ALA A C 1
ATOM 744 O O . ALA A 1 96 ? 17.880 -11.237 -6.547 1.00 83.88 96 ALA A O 1
ATOM 745 N N . ALA A 1 97 ? 15.935 -10.326 -7.214 1.00 84.75 97 ALA A N 1
ATOM 746 C CA . ALA A 1 97 ? 16.350 -9.864 -8.523 1.00 84.75 97 ALA A CA 1
ATOM 747 C C . ALA A 1 97 ? 16.203 -8.342 -8.604 1.00 84.75 97 ALA A C 1
ATOM 749 O O . ALA A 1 97 ? 15.277 -7.752 -8.044 1.00 84.75 97 ALA A O 1
ATOM 750 N N . ARG A 1 98 ? 17.119 -7.697 -9.320 1.00 83.81 98 ARG A N 1
ATOM 751 C CA . ARG A 1 98 ? 17.037 -6.277 -9.649 1.00 83.81 98 ARG A CA 1
ATOM 752 C C . ARG A 1 98 ? 17.302 -6.077 -11.128 1.00 83.81 98 ARG A C 1
ATOM 754 O O . ARG A 1 98 ? 18.240 -6.667 -11.652 1.00 83.81 98 ARG A O 1
ATOM 761 N N . ALA A 1 99 ? 16.522 -5.209 -11.759 1.00 83.31 99 ALA A N 1
ATOM 762 C CA . ALA A 1 99 ? 16.733 -4.733 -13.120 1.00 83.31 99 ALA A CA 1
ATOM 763 C C . ALA A 1 99 ? 16.690 -3.201 -13.140 1.00 83.31 99 ALA A C 1
ATOM 765 O O . ALA A 1 99 ? 16.096 -2.579 -12.257 1.00 83.31 99 ALA A O 1
ATOM 766 N N . TYR A 1 100 ? 17.312 -2.588 -14.140 1.00 79.62 100 TYR A N 1
ATOM 767 C CA . TYR A 1 100 ? 17.142 -1.164 -14.417 1.00 79.62 100 TYR A CA 1
ATOM 768 C C . TYR A 1 100 ? 16.935 -0.942 -15.909 1.00 79.62 100 TYR A C 1
ATOM 770 O O . TYR A 1 100 ? 17.345 -1.780 -16.697 1.00 79.62 100 TYR A O 1
ATOM 778 N N . GLY A 1 101 ? 16.301 0.147 -16.316 1.00 81.50 101 GLY A N 1
ATOM 779 C CA . GLY A 1 101 ? 16.081 0.442 -17.730 1.00 81.50 101 GLY A CA 1
ATOM 780 C C . GLY A 1 101 ? 15.673 1.889 -17.946 1.00 81.50 101 GLY A C 1
ATOM 781 O O . GLY A 1 101 ? 14.949 2.458 -17.129 1.00 81.50 101 GLY A O 1
ATOM 782 N N . LEU A 1 102 ? 16.151 2.476 -19.042 1.00 82.19 102 LEU A N 1
ATOM 783 C CA . LEU A 1 102 ? 15.739 3.807 -19.476 1.00 82.19 102 LEU A CA 1
ATOM 784 C C . LEU A 1 102 ? 14.488 3.683 -20.347 1.00 82.19 102 LEU A C 1
ATOM 786 O O . LEU A 1 102 ? 14.449 2.861 -21.260 1.00 82.19 102 LEU A O 1
ATOM 790 N N . VAL A 1 103 ? 13.492 4.525 -20.093 1.00 86.69 103 VAL A N 1
ATOM 791 C CA . VAL A 1 103 ? 12.287 4.636 -20.917 1.00 86.69 103 VAL A CA 1
ATOM 792 C C . VAL A 1 103 ? 12.111 6.061 -21.422 1.00 86.69 103 VAL A C 1
ATOM 794 O O . VAL A 1 103 ? 12.386 7.029 -20.712 1.00 86.69 103 VAL A O 1
ATOM 797 N N . ASN A 1 104 ? 11.611 6.195 -22.650 1.00 88.75 104 ASN A N 1
ATOM 798 C CA . ASN A 1 104 ? 11.295 7.486 -23.260 1.00 88.75 104 ASN A CA 1
ATOM 799 C C . ASN A 1 104 ? 9.883 7.961 -22.867 1.00 88.75 104 ASN A C 1
ATOM 801 O O . ASN A 1 104 ? 9.027 8.188 -23.719 1.00 88.75 104 ASN A O 1
ATOM 805 N N . L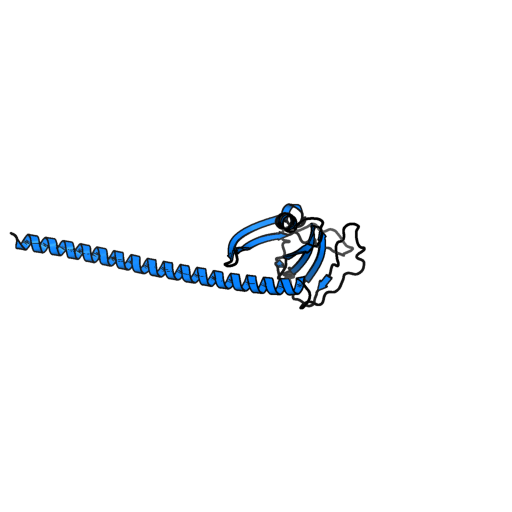EU A 1 105 ? 9.611 7.995 -21.563 1.00 90.88 105 LEU A N 1
ATOM 806 C CA . LEU A 1 105 ? 8.348 8.429 -20.971 1.00 90.88 105 LEU A CA 1
ATOM 807 C C . LEU A 1 105 ? 8.644 9.229 -19.704 1.00 90.88 105 LEU A C 1
ATOM 809 O O . LEU A 1 105 ? 9.537 8.867 -18.937 1.00 90.88 105 LEU A O 1
ATOM 813 N N . GLU A 1 106 ? 7.857 10.271 -19.449 1.00 92.00 106 GLU A N 1
ATOM 814 C CA . GLU A 1 106 ? 7.963 11.029 -18.204 1.00 92.00 106 GLU A CA 1
ATOM 815 C C . GLU A 1 106 ? 7.528 10.185 -16.988 1.00 92.00 106 GLU A C 1
ATOM 817 O O . GLU A 1 106 ? 6.611 9.358 -17.102 1.00 92.00 106 GLU A O 1
ATOM 822 N N . PRO A 1 107 ? 8.111 10.412 -15.792 1.00 91.56 107 PRO A N 1
ATOM 823 C CA . PRO A 1 107 ? 7.811 9.629 -14.591 1.00 91.56 107 PRO A CA 1
ATOM 824 C C . PRO A 1 107 ? 6.320 9.455 -14.248 1.00 91.56 107 PRO A C 1
ATOM 826 O O . PRO A 1 107 ? 5.946 8.340 -13.876 1.00 91.56 107 PRO A O 1
ATOM 829 N N . PRO A 1 108 ? 5.437 10.470 -14.392 1.00 90.38 108 PRO A N 1
ATOM 830 C CA . PRO A 1 108 ? 4.009 10.290 -14.130 1.00 90.38 108 PRO A CA 1
ATOM 831 C C . PRO A 1 108 ? 3.373 9.240 -15.044 1.00 90.38 108 PRO A C 1
ATOM 833 O O . PRO A 1 108 ? 2.599 8.406 -14.577 1.00 90.38 108 PRO A O 1
ATOM 836 N N . LYS A 1 109 ? 3.753 9.219 -16.329 1.00 91.88 109 LYS A N 1
ATOM 837 C CA . LYS A 1 109 ? 3.201 8.254 -17.282 1.00 91.88 109 LYS A CA 1
ATOM 838 C C . LYS A 1 109 ? 3.700 6.840 -17.014 1.00 91.88 109 LYS A C 1
ATOM 840 O O . LYS A 1 109 ? 2.938 5.882 -17.111 1.00 91.88 109 LYS A O 1
ATOM 845 N N . VAL A 1 110 ? 4.968 6.718 -16.627 1.00 90.88 110 VAL A N 1
ATOM 846 C CA . VAL A 1 110 ? 5.552 5.446 -16.187 1.00 90.88 110 VAL A CA 1
ATOM 847 C C . VAL A 1 110 ? 4.827 4.914 -14.954 1.00 90.88 110 VAL A C 1
ATOM 849 O O . VAL A 1 110 ? 4.491 3.735 -14.906 1.00 90.88 110 VAL A O 1
ATOM 852 N N . MET A 1 111 ? 4.546 5.778 -13.977 1.00 88.25 111 MET A N 1
ATOM 853 C CA . MET A 1 111 ? 3.794 5.409 -12.781 1.00 88.25 111 MET A CA 1
ATOM 854 C C . MET A 1 111 ? 2.395 4.887 -13.142 1.00 88.25 111 MET A C 1
ATOM 856 O O . MET A 1 111 ? 2.009 3.825 -12.665 1.00 88.25 111 MET A O 1
ATOM 860 N N . GLU A 1 112 ? 1.642 5.561 -14.013 1.00 89.56 112 GLU A N 1
ATOM 861 C CA . GLU A 1 112 ? 0.329 5.059 -14.455 1.00 89.56 112 GLU A CA 1
ATOM 862 C C . GLU A 1 112 ? 0.402 3.635 -15.021 1.00 89.56 112 GLU A C 1
ATOM 864 O O . GLU A 1 112 ? -0.380 2.777 -14.618 1.00 89.56 112 GLU A O 1
ATOM 869 N N . ILE A 1 113 ? 1.380 3.370 -15.895 1.00 90.06 113 ILE A N 1
ATOM 870 C CA . ILE A 1 113 ? 1.576 2.045 -16.499 1.00 90.06 113 ILE A CA 1
ATOM 871 C C . ILE A 1 113 ? 1.945 1.020 -15.426 1.00 90.06 113 ILE A C 1
ATOM 873 O O . ILE A 1 113 ? 1.352 -0.052 -15.369 1.00 90.06 113 ILE A O 1
ATOM 877 N N . LEU A 1 114 ? 2.895 1.342 -14.543 1.00 87.94 114 LEU A N 1
ATOM 878 C CA . LEU A 1 114 ? 3.345 0.416 -13.504 1.00 87.94 114 LEU A CA 1
ATOM 879 C C . LEU A 1 114 ? 2.219 0.033 -12.540 1.00 87.94 114 LEU A C 1
ATOM 881 O O . LEU A 1 114 ? 2.151 -1.127 -12.156 1.00 87.94 114 LEU A O 1
ATOM 885 N N . LYS A 1 115 ? 1.318 0.962 -12.196 1.00 85.12 115 LYS A N 1
ATOM 886 C CA . LYS A 1 115 ? 0.126 0.689 -11.369 1.00 85.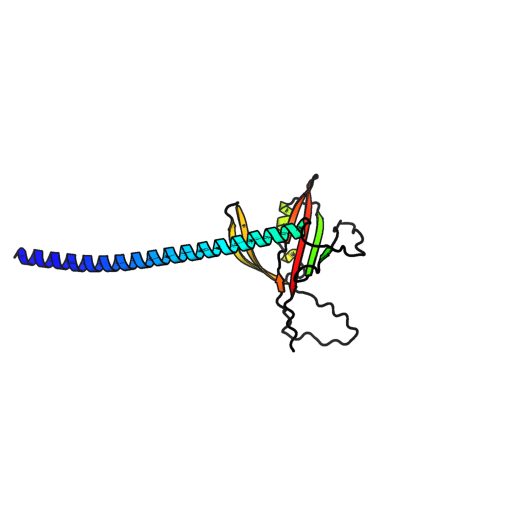12 115 LYS A CA 1
ATOM 887 C C . LYS A 1 115 ? -0.833 -0.306 -12.016 1.00 85.12 115 LYS A C 1
ATOM 889 O O . LYS A 1 115 ? -1.479 -1.078 -11.310 1.00 85.12 115 LYS A O 1
ATOM 894 N N . ASP A 1 116 ? -0.907 -0.320 -13.339 1.00 85.81 116 ASP A N 1
ATOM 895 C CA . ASP A 1 116 ? -1.783 -1.211 -14.089 1.00 85.81 116 ASP A CA 1
ATOM 896 C C . ASP A 1 116 ? -1.122 -2.575 -14.349 1.00 85.8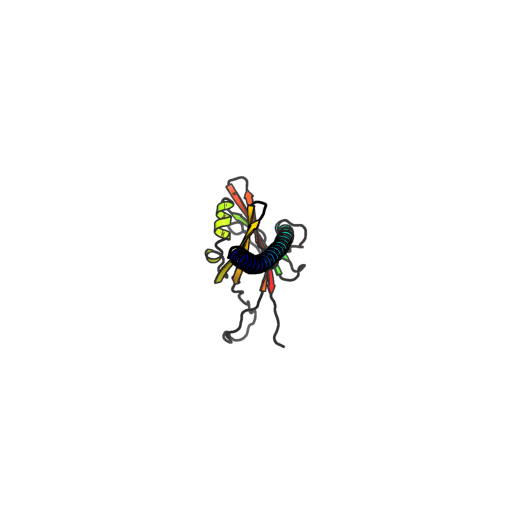1 116 ASP A C 1
ATOM 898 O O . ASP A 1 116 ? -0.870 -2.989 -15.478 1.00 85.81 116 ASP A O 1
ATOM 902 N N . HIS A 1 117 ? -0.811 -3.300 -13.271 1.00 83.50 117 HIS A N 1
ATOM 903 C CA . HIS A 1 117 ? -0.120 -4.591 -13.352 1.00 83.50 117 HIS A CA 1
ATOM 904 C C . HIS A 1 117 ? -0.830 -5.596 -14.278 1.00 83.50 117 HIS A C 1
ATOM 906 O O . HIS A 1 117 ? -0.171 -6.445 -14.869 1.00 83.50 117 HIS A O 1
ATOM 912 N N . LEU A 1 118 ? -2.157 -5.535 -14.417 1.00 82.81 118 LEU A N 1
ATOM 913 C CA . LEU A 1 118 ? -2.908 -6.504 -15.219 1.00 82.81 118 LEU A CA 1
ATOM 914 C C . LEU A 1 118 ? -2.661 -6.359 -16.728 1.00 82.81 118 LEU A C 1
ATOM 916 O O . LEU A 1 118 ? -2.798 -7.348 -17.447 1.00 82.81 118 LEU A O 1
ATOM 920 N N . THR A 1 119 ? -2.281 -5.176 -17.221 1.00 83.38 119 THR A N 1
ATOM 921 C CA . THR A 1 119 ? -2.087 -4.962 -18.665 1.00 83.38 119 THR A CA 1
ATOM 922 C C . THR A 1 119 ? -0.701 -5.341 -19.163 1.00 83.38 119 THR A C 1
ATOM 924 O O . THR A 1 119 ? -0.565 -5.764 -20.312 1.00 83.38 119 THR A O 1
ATOM 927 N N . TRP A 1 120 ? 0.330 -5.243 -18.322 1.00 82.25 120 TRP A N 1
ATOM 928 C CA . TRP A 1 120 ? 1.715 -5.489 -18.742 1.00 82.25 120 TRP A CA 1
ATOM 929 C C . TRP A 1 120 ? 2.393 -6.658 -18.019 1.00 82.25 120 TRP A C 1
ATOM 931 O O . TRP A 1 120 ? 3.314 -7.268 -18.571 1.00 82.25 120 TRP A O 1
ATOM 941 N N . TYR A 1 121 ? 1.945 -7.026 -16.815 1.00 82.00 121 TYR A N 1
ATOM 942 C CA . TYR A 1 121 ? 2.548 -8.112 -16.049 1.00 82.00 121 TYR A CA 1
ATOM 943 C C . TYR A 1 121 ? 1.791 -9.422 -16.292 1.00 82.00 121 TYR A C 1
ATOM 945 O O . TYR A 1 121 ? 0.871 -9.774 -15.562 1.00 82.00 121 TYR A O 1
ATOM 953 N N . ARG A 1 122 ? 2.203 -10.159 -17.336 1.00 78.31 122 ARG A N 1
ATOM 954 C CA . ARG A 1 122 ? 1.524 -11.377 -17.835 1.00 78.31 122 ARG A CA 1
ATOM 955 C C . ARG A 1 122 ? 1.196 -12.434 -16.776 1.00 78.31 122 ARG A C 1
ATOM 957 O O . ARG A 1 122 ? 0.201 -13.141 -16.919 1.00 78.31 122 ARG A O 1
ATOM 964 N N . ASP A 1 123 ? 2.021 -12.548 -15.741 1.00 81.44 123 ASP A N 1
ATOM 965 C CA . ASP A 1 123 ? 1.821 -13.532 -14.676 1.00 81.44 123 ASP A CA 1
ATOM 966 C C . ASP A 1 123 ? 0.843 -13.052 -13.591 1.00 81.44 123 ASP A C 1
ATOM 968 O O . ASP A 1 123 ? 0.412 -13.859 -12.767 1.00 81.44 123 ASP A O 1
ATOM 972 N N . CYS A 1 124 ? 0.454 -11.772 -13.591 1.00 81.75 124 CYS A N 1
ATOM 973 C CA . CYS A 1 124 ? -0.566 -11.212 -12.708 1.00 81.75 124 CYS A CA 1
ATOM 974 C C . CYS A 1 124 ? -1.960 -11.685 -13.130 1.00 81.75 124 CYS A C 1
ATOM 976 O O . CYS A 1 124 ? -2.406 -11.427 -14.245 1.00 81.75 124 CYS A O 1
ATOM 978 N N . ARG A 1 125 ? -2.676 -12.370 -12.235 1.00 83.19 125 ARG A N 1
ATOM 979 C CA . ARG A 1 125 ? -4.044 -12.858 -12.492 1.00 83.19 125 ARG A CA 1
ATOM 980 C C . ARG A 1 125 ? -5.113 -12.034 -11.805 1.00 83.19 125 ARG A C 1
ATOM 982 O O . ARG A 1 125 ? -6.243 -11.995 -12.273 1.00 83.19 125 ARG A O 1
ATOM 989 N N . SER A 1 126 ? -4.764 -11.430 -10.678 1.00 80.31 126 SER A N 1
ATOM 990 C CA . SER A 1 126 ? -5.673 -10.618 -9.886 1.00 80.31 126 SER A CA 1
ATOM 991 C C . SER A 1 126 ? -4.868 -9.643 -9.047 1.00 80.31 126 SER A C 1
ATOM 993 O O . SER A 1 126 ? -3.841 -10.017 -8.474 1.00 80.31 126 SER A O 1
ATOM 995 N N . LEU A 1 127 ? -5.383 -8.425 -8.934 1.00 82.19 127 LEU A N 1
ATOM 996 C CA . LEU A 1 127 ? -4.895 -7.393 -8.035 1.00 82.19 127 LEU A CA 1
ATOM 997 C C . LEU A 1 127 ? -6.106 -6.787 -7.325 1.00 82.19 127 LEU A C 1
ATOM 999 O O . LEU A 1 127 ? -7.042 -6.355 -7.989 1.00 82.19 127 LEU A O 1
ATOM 1003 N N . ASP A 1 128 ? -6.097 -6.798 -5.996 1.00 82.69 128 ASP A N 1
ATOM 1004 C CA . ASP A 1 128 ? -7.194 -6.289 -5.171 1.00 82.69 128 ASP A CA 1
ATOM 1005 C C . ASP A 1 128 ? -6.644 -5.366 -4.077 1.00 82.69 128 ASP A C 1
ATOM 1007 O O . ASP A 1 128 ? -5.774 -5.772 -3.300 1.00 82.69 128 ASP A O 1
ATOM 1011 N N . VAL A 1 129 ? -7.124 -4.121 -4.025 1.00 81.75 129 VAL A N 1
ATOM 1012 C CA . VAL A 1 129 ? -6.724 -3.134 -3.010 1.00 81.75 129 VAL A CA 1
ATOM 1013 C C . VAL A 1 129 ? -7.653 -3.282 -1.812 1.00 81.75 129 VAL A C 1
ATOM 1015 O O . VAL A 1 129 ? -8.833 -2.951 -1.877 1.00 81.75 129 VAL A O 1
ATOM 1018 N N . ARG A 1 130 ? -7.115 -3.781 -0.699 1.00 79.75 130 ARG A N 1
ATOM 1019 C CA . ARG A 1 130 ? -7.891 -4.056 0.516 1.00 79.75 130 ARG A CA 1
ATOM 1020 C C . ARG A 1 130 ? -8.168 -2.798 1.326 1.00 79.75 130 ARG A C 1
ATOM 1022 O O . ARG A 1 130 ? -9.281 -2.628 1.813 1.00 79.75 130 ARG A O 1
ATOM 1029 N N . THR A 1 131 ? -7.167 -1.931 1.453 1.00 76.50 131 THR A N 1
ATOM 1030 C CA . THR A 1 131 ? -7.259 -0.687 2.227 1.00 76.50 131 THR A CA 1
ATOM 1031 C C . THR A 1 131 ? -6.246 0.328 1.709 1.00 76.50 131 THR A C 1
ATOM 1033 O O . THR A 1 131 ? -5.176 -0.064 1.244 1.00 76.50 131 THR A O 1
ATOM 1036 N N . ALA A 1 132 ? -6.555 1.619 1.831 1.00 79.88 132 ALA A N 1
ATOM 1037 C CA . ALA A 1 132 ? -5.653 2.719 1.507 1.00 79.88 132 ALA A CA 1
ATOM 1038 C C . ALA A 1 132 ? -5.600 3.736 2.655 1.00 79.88 132 ALA A C 1
ATOM 1040 O O . ALA A 1 132 ? -6.614 3.996 3.306 1.00 79.88 132 ALA A O 1
ATOM 1041 N N . PHE A 1 133 ? -4.427 4.317 2.888 1.00 78.94 133 PHE A N 1
ATOM 1042 C CA . PHE A 1 133 ? -4.194 5.329 3.914 1.00 78.94 133 PHE A CA 1
ATOM 1043 C C . PHE A 1 133 ? -3.317 6.450 3.363 1.00 78.94 133 PHE A C 1
ATOM 1045 O O . PHE A 1 133 ? -2.311 6.196 2.704 1.00 78.94 133 PHE A O 1
ATOM 1052 N N . THR A 1 134 ? -3.640 7.695 3.696 1.00 78.69 134 THR A N 1
ATOM 1053 C CA . THR A 1 134 ? -2.789 8.839 3.352 1.00 78.69 134 THR A CA 1
ATOM 1054 C C . THR A 1 134 ? -1.774 9.079 4.465 1.00 78.69 134 THR A C 1
ATOM 1056 O O . THR A 1 134 ? -2.127 9.133 5.643 1.00 78.69 134 THR A O 1
ATOM 1059 N N . THR A 1 135 ? -0.502 9.233 4.111 1.00 71.81 135 THR A N 1
ATOM 1060 C CA . THR A 1 135 ? 0.558 9.590 5.056 1.00 71.81 135 THR A CA 1
ATOM 1061 C C . THR A 1 135 ? 0.516 11.086 5.361 1.00 71.81 135 THR A C 1
ATOM 1063 O O . THR A 1 135 ? 0.096 11.895 4.533 1.00 71.81 135 THR A O 1
ATOM 1066 N N . ALA A 1 136 ? 1.023 11.491 6.530 1.00 72.62 136 ALA A N 1
ATOM 1067 C CA . ALA A 1 136 ? 1.096 12.904 6.923 1.00 72.62 136 ALA A CA 1
ATOM 1068 C C . ALA A 1 136 ? 1.919 13.779 5.951 1.00 72.62 136 ALA A C 1
ATOM 1070 O O . ALA A 1 136 ? 1.758 14.995 5.928 1.00 72.62 136 ALA A O 1
ATOM 1071 N N . LYS A 1 137 ? 2.787 13.163 5.134 1.00 74.38 137 LYS A N 1
ATOM 1072 C CA . LYS A 1 137 ? 3.605 13.826 4.103 1.00 74.38 137 LYS A CA 1
ATOM 1073 C C . LYS A 1 137 ? 2.946 13.819 2.711 1.00 74.38 137 LYS A C 1
ATOM 1075 O O . LYS A 1 137 ? 3.615 14.123 1.731 1.00 74.38 137 LYS A O 1
ATOM 1080 N N . GLY A 1 138 ? 1.669 13.440 2.609 1.00 73.19 138 GLY A N 1
ATOM 1081 C CA . GLY A 1 138 ? 0.910 13.426 1.351 1.00 73.19 138 GLY A CA 1
ATOM 1082 C C . GLY A 1 138 ? 1.130 12.195 0.462 1.00 73.19 138 GLY A C 1
ATOM 1083 O O . GLY A 1 138 ? 0.664 12.180 -0.673 1.00 73.19 138 GLY A O 1
ATOM 1084 N N . GLY A 1 139 ? 1.823 11.161 0.949 1.00 73.75 139 GLY A N 1
ATOM 1085 C CA . GLY A 1 139 ? 1.933 9.872 0.255 1.00 73.75 139 GLY A CA 1
ATOM 1086 C C . GLY A 1 139 ? 0.690 9.002 0.461 1.00 73.75 139 GLY A C 1
ATOM 1087 O O . GLY A 1 139 ? -0.076 9.234 1.390 1.00 73.75 139 GLY A O 1
ATOM 1088 N N . ASN A 1 140 ? 0.499 7.975 -0.366 1.00 78.19 140 ASN A N 1
ATOM 1089 C CA . ASN A 1 140 ? -0.567 6.982 -0.195 1.00 78.19 140 ASN A CA 1
ATOM 1090 C C . ASN A 1 140 ? 0.057 5.599 0.058 1.00 78.19 140 ASN A C 1
ATOM 1092 O O . ASN A 1 140 ? 0.977 5.200 -0.658 1.00 78.19 140 ASN A O 1
ATOM 1096 N N . ILE A 1 141 ? -0.416 4.907 1.094 1.00 77.50 141 ILE A N 1
ATOM 1097 C CA . ILE A 1 141 ? -0.088 3.517 1.409 1.00 77.50 141 ILE A CA 1
ATOM 1098 C C . ILE A 1 141 ? -1.310 2.667 1.084 1.00 77.50 141 ILE A C 1
ATOM 1100 O O . ILE A 1 141 ? -2.339 2.770 1.751 1.00 77.50 141 ILE A O 1
ATOM 1104 N N . GLU A 1 142 ? -1.165 1.780 0.108 1.00 81.50 142 GLU A N 1
ATOM 1105 C CA . GLU A 1 142 ? -2.199 0.831 -0.296 1.00 81.50 142 GLU A CA 1
ATOM 1106 C C . GLU A 1 142 ? -1.781 -0.587 0.097 1.00 81.50 142 GLU A C 1
ATOM 1108 O O . GLU A 1 142 ? -0.643 -1.004 -0.121 1.00 81.50 142 GLU A O 1
ATOM 1113 N N . PHE A 1 143 ? -2.710 -1.345 0.676 1.00 76.56 143 PHE A N 1
ATOM 1114 C CA . PHE A 1 143 ? -2.540 -2.770 0.934 1.00 76.56 143 PHE A CA 1
ATOM 1115 C C . PHE A 1 143 ? -3.102 -3.549 -0.244 1.00 76.56 143 PHE A C 1
ATOM 1117 O O . PHE A 1 143 ? -4.318 -3.631 -0.418 1.00 76.56 143 PHE A O 1
ATOM 1124 N N . LEU A 1 144 ? -2.210 -4.128 -1.046 1.00 80.56 144 LEU A N 1
ATOM 1125 C CA . LEU A 1 144 ? -2.582 -4.875 -2.240 1.00 80.56 144 LEU A CA 1
ATOM 1126 C C . LEU A 1 144 ? -2.455 -6.378 -1.999 1.00 80.56 144 LEU A C 1
ATOM 1128 O O . LEU A 1 144 ? -1.429 -6.868 -1.526 1.00 80.56 144 LEU A O 1
ATOM 1132 N N . TYR A 1 145 ? -3.486 -7.121 -2.383 1.00 76.62 145 TYR A N 1
ATOM 1133 C CA . TYR A 1 145 ? -3.408 -8.560 -2.577 1.00 76.62 145 TYR A CA 1
ATOM 1134 C C . TYR A 1 145 ? -3.179 -8.843 -4.060 1.00 76.62 145 TYR A C 1
ATOM 1136 O O . TYR A 1 145 ? -3.986 -8.448 -4.901 1.00 76.62 145 TYR A O 1
ATOM 1144 N N . MET A 1 146 ? -2.089 -9.537 -4.385 1.00 77.94 146 MET A N 1
ATOM 1145 C CA . MET A 1 146 ? -1.739 -9.881 -5.761 1.00 77.94 146 MET A CA 1
ATOM 1146 C C . MET A 1 146 ? -1.598 -11.392 -5.917 1.00 77.94 146 MET A C 1
ATOM 1148 O O . MET A 1 146 ? -0.833 -12.028 -5.191 1.00 77.94 146 MET A O 1
ATOM 1152 N N . LEU A 1 147 ? -2.298 -11.954 -6.901 1.00 75.31 147 LEU A N 1
ATOM 1153 C CA . LEU A 1 147 ? -2.151 -13.348 -7.307 1.00 75.31 147 LEU A CA 1
ATOM 1154 C C . LEU A 1 147 ? -1.287 -13.422 -8.566 1.00 75.31 147 LEU A C 1
ATOM 1156 O O . LEU A 1 147 ? -1.653 -12.868 -9.605 1.00 75.31 147 LEU A O 1
ATOM 1160 N N . LYS A 1 148 ? -0.164 -14.140 -8.478 1.00 74.31 148 LYS A N 1
ATOM 1161 C CA . LYS A 1 148 ? 0.769 -14.359 -9.588 1.00 74.31 148 LYS A CA 1
ATOM 1162 C C . LYS A 1 148 ? 0.875 -15.846 -9.931 1.00 74.31 148 LYS A C 1
ATOM 1164 O O . LYS A 1 148 ? 0.851 -16.685 -9.032 1.00 74.31 148 LYS A O 1
ATOM 1169 N N . VAL A 1 149 ? 1.037 -16.179 -11.210 1.00 68.81 149 VAL A N 1
ATOM 1170 C CA . VAL A 1 149 ? 1.412 -17.535 -11.645 1.00 68.81 149 VAL A CA 1
ATOM 1171 C C . VAL A 1 149 ? 2.933 -17.640 -11.681 1.00 68.81 149 VAL A C 1
ATOM 1173 O O . VAL A 1 149 ? 3.575 -17.013 -12.512 1.00 68.81 149 VAL A O 1
ATOM 1176 N N . CYS A 1 150 ? 3.522 -18.465 -10.818 1.00 59.97 150 CYS A N 1
ATOM 1177 C CA . CYS A 1 150 ? 4.930 -18.840 -10.944 1.00 59.97 150 CYS A CA 1
ATOM 1178 C C . CYS A 1 150 ? 5.028 -20.126 -11.773 1.00 59.97 150 CYS A C 1
ATOM 1180 O O . CYS A 1 150 ? 4.659 -21.204 -11.303 1.00 59.97 150 CYS A O 1
ATOM 1182 N N . GLY A 1 151 ? 5.501 -20.023 -13.017 1.00 55.53 151 GLY A N 1
ATOM 1183 C CA . GLY A 1 151 ? 5.778 -21.197 -13.844 1.00 55.53 151 GLY A CA 1
ATOM 1184 C C . GLY A 1 151 ? 6.870 -22.068 -13.216 1.00 55.53 151 GLY A C 1
ATOM 1185 O O . GLY A 1 151 ? 7.911 -21.566 -12.796 1.00 55.53 151 GLY A O 1
ATOM 1186 N N . LYS A 1 152 ? 6.655 -23.386 -13.153 1.00 46.69 152 LYS A N 1
ATOM 1187 C CA . LYS A 1 152 ? 7.683 -24.348 -12.736 1.00 46.69 152 LYS A CA 1
ATOM 1188 C C . LYS A 1 152 ? 8.505 -24.734 -13.965 1.00 46.69 152 LYS A C 1
ATOM 1190 O O . LYS A 1 152 ? 7.985 -25.396 -14.859 1.00 46.69 152 LYS A O 1
ATOM 1195 N N . PHE A 1 153 ? 9.780 -24.353 -14.018 1.00 40.59 153 PHE A N 1
ATOM 1196 C CA . PHE A 1 153 ? 10.701 -24.914 -15.007 1.00 40.59 153 PHE A CA 1
ATOM 1197 C C . PHE A 1 153 ? 11.126 -26.300 -14.506 1.00 40.59 153 PHE A C 1
ATOM 1199 O O . PHE A 1 153 ? 11.991 -26.418 -13.642 1.00 40.59 153 PHE A O 1
ATOM 1206 N N . MET A 1 154 ? 10.466 -27.361 -14.976 1.00 38.56 154 MET A N 1
ATOM 1207 C CA . MET A 1 154 ? 10.954 -28.718 -14.730 1.00 38.56 154 MET A CA 1
ATOM 1208 C C . MET A 1 154 ? 12.023 -29.041 -15.772 1.00 38.56 154 MET A C 1
ATOM 1210 O O . MET A 1 154 ? 11.713 -29.409 -16.901 1.00 38.56 154 MET A O 1
ATOM 1214 N N . THR A 1 155 ? 13.297 -28.919 -15.406 1.00 37.53 155 THR A N 1
ATOM 1215 C CA . THR A 1 155 ? 14.355 -29.667 -16.092 1.00 37.53 155 THR A CA 1
ATOM 1216 C C . THR A 1 155 ? 14.248 -31.127 -15.664 1.00 37.53 155 THR A C 1
ATOM 1218 O O . THR A 1 155 ? 14.927 -31.566 -14.741 1.00 37.53 155 THR A O 1
ATOM 1221 N N . SER A 1 156 ? 13.361 -31.881 -16.304 1.00 37.00 156 SER A N 1
ATOM 1222 C CA . SER A 1 156 ? 13.383 -33.339 -16.229 1.00 37.00 156 SER A CA 1
ATOM 1223 C C . SER A 1 156 ? 12.993 -33.915 -17.580 1.00 37.00 156 SER A C 1
ATOM 1225 O O . SER A 1 156 ? 11.832 -33.906 -17.982 1.00 37.00 156 SER A O 1
ATOM 1227 N N . THR A 1 157 ? 13.989 -34.444 -18.282 1.00 41.41 157 THR A N 1
ATOM 1228 C CA . THR A 1 157 ? 13.802 -35.546 -19.223 1.00 41.41 157 THR A CA 1
ATOM 1229 C C . THR A 1 157 ? 13.031 -36.660 -18.507 1.00 41.41 157 THR A C 1
ATOM 1231 O O . THR A 1 157 ? 13.626 -37.419 -17.747 1.00 41.41 157 THR A O 1
ATOM 1234 N N . GLY A 1 158 ? 11.710 -36.730 -18.682 1.00 41.94 158 GLY A N 1
ATOM 1235 C CA . GLY A 1 158 ? 10.906 -37.817 -18.122 1.00 41.94 158 GLY A CA 1
ATOM 1236 C C . GLY A 1 158 ? 9.455 -37.448 -17.827 1.00 41.94 158 GLY A C 1
ATOM 1237 O O . GLY A 1 158 ? 9.174 -36.864 -16.792 1.00 41.94 158 GLY A O 1
ATOM 1238 N N . VAL A 1 159 ? 8.582 -37.874 -18.747 1.00 37.53 159 VAL A N 1
ATOM 1239 C CA . VAL A 1 159 ? 7.164 -38.263 -18.600 1.00 37.53 159 VAL A CA 1
ATOM 1240 C C . VAL A 1 159 ? 6.170 -37.239 -18.022 1.00 37.53 159 VAL A C 1
ATOM 1242 O O . VAL A 1 159 ? 6.253 -36.771 -16.893 1.00 37.53 159 VAL A O 1
ATOM 1245 N N . LEU A 1 160 ? 5.146 -36.965 -18.836 1.00 39.84 160 LEU A N 1
ATOM 1246 C CA . LEU A 1 160 ? 3.996 -36.117 -18.543 1.00 39.84 160 LEU A CA 1
ATOM 1247 C C . LEU A 1 160 ? 3.029 -36.814 -17.573 1.00 39.84 160 LEU A C 1
ATOM 1249 O O . LEU A 1 160 ? 2.339 -37.757 -17.954 1.00 39.84 160 LEU A O 1
ATOM 1253 N N . THR A 1 161 ? 2.900 -36.293 -16.357 1.00 37.94 161 THR A N 1
ATOM 1254 C CA . THR A 1 161 ? 1.702 -36.487 -15.528 1.00 37.94 161 THR A CA 1
ATOM 1255 C C . THR A 1 161 ? 1.026 -35.134 -15.339 1.00 37.94 161 THR A C 1
ATOM 1257 O O . THR A 1 161 ? 1.671 -34.170 -14.926 1.00 37.94 161 THR A O 1
ATOM 1260 N N . GLY A 1 162 ? -0.253 -35.054 -15.717 1.00 39.09 162 GLY A N 1
ATOM 1261 C CA . GLY A 1 162 ? -1.041 -33.819 -15.745 1.00 39.09 162 GLY A CA 1
ATOM 1262 C C . GLY A 1 162 ? -1.198 -33.137 -14.375 1.00 39.09 162 GLY A C 1
ATOM 1263 O O . GLY A 1 162 ? -0.977 -33.765 -13.338 1.00 39.09 162 GLY A O 1
ATOM 1264 N N . PRO A 1 163 ? -1.572 -31.845 -14.350 1.00 38.31 163 PRO A N 1
ATOM 1265 C CA . PRO A 1 163 ? -1.603 -31.057 -13.124 1.00 38.31 163 PRO A CA 1
ATOM 1266 C C . PRO A 1 163 ? -2.783 -31.455 -12.225 1.00 38.31 163 PRO A C 1
ATOM 1268 O O . PRO A 1 163 ? -3.943 -31.358 -12.616 1.00 38.31 163 PRO A O 1
ATOM 1271 N N . THR A 1 164 ? -2.480 -31.873 -10.996 1.00 39.84 164 THR A N 1
ATOM 1272 C CA . THR A 1 164 ? -3.447 -32.090 -9.910 1.00 39.84 164 THR A CA 1
ATOM 1273 C C . THR A 1 164 ? -3.832 -30.767 -9.235 1.00 39.84 164 THR A C 1
ATOM 1275 O O . THR A 1 164 ? -3.002 -29.877 -9.060 1.00 39.84 164 THR A O 1
ATOM 1278 N N . ASN A 1 165 ? -5.100 -30.632 -8.842 1.00 39.78 165 ASN A N 1
ATOM 1279 C CA . ASN A 1 165 ? -5.769 -29.376 -8.470 1.00 39.78 165 ASN A CA 1
ATOM 1280 C C . ASN A 1 165 ? -5.487 -28.846 -7.039 1.00 39.78 165 ASN A C 1
ATOM 1282 O O . ASN A 1 165 ? -6.423 -28.493 -6.325 1.00 39.78 165 ASN A O 1
ATOM 1286 N N . SER A 1 166 ? -4.225 -28.717 -6.610 1.00 51.38 166 SER A N 1
ATOM 1287 C CA . SER A 1 166 ? -3.887 -27.957 -5.382 1.00 51.38 166 SER A CA 1
ATOM 1288 C C . SER A 1 166 ? -2.473 -27.344 -5.396 1.00 51.38 166 SER A C 1
ATOM 1290 O O . SER A 1 166 ? -1.691 -27.541 -4.470 1.00 51.38 166 SER A O 1
ATOM 1292 N N . ASN A 1 167 ? -2.114 -26.605 -6.453 1.00 58.53 167 ASN A N 1
ATOM 1293 C CA . ASN A 1 167 ? -0.718 -26.207 -6.723 1.00 58.53 167 ASN A CA 1
ATOM 1294 C C . ASN A 1 167 ? -0.345 -24.758 -6.344 1.00 58.53 167 ASN A C 1
ATOM 1296 O O . ASN A 1 167 ? 0.640 -24.229 -6.861 1.00 58.53 167 ASN A O 1
ATOM 1300 N N . PHE A 1 168 ? -1.104 -24.083 -5.479 1.00 58.62 168 PHE A N 1
ATOM 1301 C CA . PHE A 1 168 ? -0.753 -22.720 -5.064 1.00 58.62 168 PHE A CA 1
ATOM 1302 C C . PHE A 1 168 ? 0.201 -22.754 -3.868 1.00 58.62 168 PHE A C 1
ATOM 1304 O O . PHE A 1 168 ? -0.198 -23.084 -2.755 1.00 58.62 168 PHE A O 1
ATOM 1311 N N . ILE A 1 169 ? 1.463 -22.392 -4.102 1.00 65.50 169 ILE A N 1
ATOM 1312 C CA . ILE A 1 169 ? 2.449 -22.171 -3.040 1.00 65.50 169 ILE A CA 1
ATOM 1313 C C . ILE A 1 169 ? 2.323 -20.722 -2.577 1.00 65.50 169 ILE A C 1
ATOM 1315 O O . ILE A 1 169 ? 2.362 -19.799 -3.395 1.00 65.50 169 ILE A O 1
ATOM 1319 N N . ARG A 1 170 ? 2.173 -20.508 -1.265 1.00 68.00 170 ARG A N 1
ATOM 1320 C CA . ARG A 1 170 ? 2.226 -19.158 -0.701 1.00 68.00 170 ARG A CA 1
ATOM 1321 C C . ARG A 1 170 ? 3.646 -18.617 -0.862 1.00 68.00 170 ARG A C 1
ATOM 1323 O O . ARG A 1 170 ? 4.625 -19.280 -0.531 1.00 68.00 170 ARG A O 1
ATOM 1330 N N . ALA A 1 171 ? 3.738 -17.392 -1.351 1.00 71.75 171 ALA A N 1
ATOM 1331 C CA . ALA A 1 171 ? 4.980 -16.652 -1.438 1.00 71.75 171 ALA A CA 1
ATOM 1332 C C . ALA A 1 171 ? 4.904 -15.442 -0.505 1.00 71.75 171 ALA A C 1
ATOM 1334 O O . ALA A 1 171 ? 3.885 -14.751 -0.461 1.00 71.75 171 ALA A O 1
ATOM 1335 N N . GLU A 1 172 ? 5.972 -15.190 0.236 1.00 81.31 172 GLU A N 1
ATOM 1336 C CA . GLU A 1 172 ? 6.160 -13.960 0.990 1.00 81.31 172 GLU A CA 1
ATOM 1337 C C . GLU A 1 172 ? 6.882 -12.947 0.095 1.00 81.31 172 GLU A C 1
ATOM 1339 O O . GLU A 1 172 ? 7.982 -13.206 -0.406 1.00 81.31 172 GLU A O 1
ATOM 1344 N N . MET A 1 173 ? 6.242 -11.797 -0.128 1.00 81.88 173 MET A N 1
ATOM 1345 C CA . MET A 1 173 ? 6.858 -10.665 -0.812 1.00 81.88 173 MET A CA 1
ATOM 1346 C C . MET A 1 173 ? 7.687 -9.883 0.203 1.00 81.88 173 MET A C 1
ATOM 1348 O O . MET A 1 173 ? 7.150 -9.282 1.131 1.00 81.88 173 MET A O 1
ATOM 1352 N N . LEU A 1 174 ? 9.000 -9.890 0.020 1.00 87.19 174 LEU A N 1
ATOM 1353 C CA . LEU A 1 174 ? 9.932 -9.089 0.806 1.00 87.19 174 LEU A CA 1
ATOM 1354 C C . LEU A 1 174 ? 10.089 -7.709 0.147 1.00 87.19 174 LEU A C 1
ATOM 1356 O O . LEU A 1 174 ? 9.555 -7.507 -0.943 1.00 87.19 174 LEU A O 1
ATOM 1360 N N . PRO A 1 175 ? 10.796 -6.733 0.757 1.00 89.75 175 PRO A N 1
ATOM 1361 C CA . PRO A 1 175 ? 10.807 -5.365 0.239 1.00 89.75 175 PRO A CA 1
ATOM 1362 C C . PRO A 1 175 ? 11.232 -5.302 -1.236 1.00 89.75 175 PRO A C 1
ATOM 1364 O O . PRO A 1 175 ? 12.388 -5.609 -1.558 1.00 89.75 175 PRO A O 1
ATOM 1367 N N . SER A 1 176 ? 10.262 -4.941 -2.076 1.00 89.19 176 SER A N 1
ATOM 1368 C CA . SER A 1 176 ? 10.228 -5.019 -3.542 1.00 89.19 176 SER A CA 1
ATOM 1369 C C . SER A 1 176 ? 9.448 -3.822 -4.076 1.00 89.19 176 SER A C 1
ATOM 1371 O O . SER A 1 176 ? 8.657 -3.229 -3.343 1.00 89.19 176 SER A O 1
ATOM 1373 N N . GLY A 1 177 ? 9.644 -3.470 -5.342 1.00 90.81 177 GLY A N 1
ATOM 1374 C CA . GLY A 1 177 ? 8.930 -2.356 -5.958 1.00 90.81 177 GLY A CA 1
ATOM 1375 C C . GLY A 1 177 ? 9.699 -1.689 -7.087 1.00 90.81 177 GLY A C 1
ATOM 1376 O O . GLY A 1 177 ? 10.619 -2.269 -7.672 1.00 90.81 177 GLY A O 1
ATOM 1377 N N . TYR A 1 178 ? 9.307 -0.449 -7.366 1.00 91.19 178 TYR A N 1
ATOM 1378 C CA . TYR A 1 178 ? 9.816 0.362 -8.464 1.00 91.19 178 TYR A CA 1
ATOM 1379 C C . TYR A 1 178 ? 10.366 1.683 -7.930 1.00 91.19 178 TYR A C 1
ATOM 1381 O O . TYR A 1 178 ? 9.750 2.322 -7.079 1.00 91.19 178 TYR A O 1
ATOM 1389 N N . LEU A 1 179 ? 11.516 2.104 -8.445 1.00 90.44 179 LEU A N 1
ATOM 1390 C CA . LEU A 1 179 ? 12.085 3.427 -8.215 1.00 90.44 179 LEU A CA 1
ATOM 1391 C C . LEU A 1 179 ? 12.237 4.109 -9.573 1.00 90.44 179 LEU A C 1
ATOM 1393 O O . LEU A 1 179 ? 12.870 3.556 -10.468 1.00 90.44 179 LEU A O 1
ATOM 1397 N N . ILE A 1 180 ? 11.619 5.278 -9.729 1.00 91.44 180 ILE A N 1
ATOM 1398 C CA . ILE A 1 180 ? 11.567 6.018 -10.993 1.00 91.44 180 ILE A CA 1
ATOM 1399 C C . ILE A 1 180 ? 12.307 7.338 -10.804 1.00 91.44 180 ILE A C 1
ATOM 1401 O O . ILE A 1 180 ? 11.977 8.099 -9.894 1.00 91.44 180 ILE A O 1
ATOM 1405 N N . TRP A 1 181 ? 13.281 7.623 -11.664 1.00 88.81 181 TRP A N 1
ATOM 1406 C CA . TRP A 1 181 ? 14.013 8.890 -11.686 1.00 88.81 181 TRP A CA 1
ATOM 1407 C C . TRP A 1 181 ? 13.801 9.594 -13.017 1.00 88.81 181 TRP A C 1
ATOM 1409 O O . TRP A 1 181 ? 13.891 8.959 -14.063 1.00 88.81 181 TRP A O 1
ATOM 1419 N N . ALA A 1 182 ? 13.546 10.901 -12.988 1.00 89.56 182 ALA A N 1
ATOM 1420 C CA . ALA A 1 182 ? 13.562 11.710 -14.202 1.00 89.56 182 ALA A CA 1
ATOM 1421 C C . ALA A 1 182 ? 14.990 11.781 -14.763 1.00 89.56 182 ALA A C 1
ATOM 1423 O O . ALA A 1 182 ? 15.954 11.893 -14.004 1.00 89.56 182 ALA A O 1
ATOM 1424 N N . CYS A 1 183 ? 15.118 11.731 -16.085 1.00 83.75 183 CYS A N 1
ATOM 1425 C CA . CYS A 1 183 ? 16.385 11.916 -16.781 1.00 83.75 183 CYS A CA 1
ATOM 1426 C C . CYS A 1 183 ? 16.412 13.263 -17.506 1.00 83.75 183 CYS A C 1
ATOM 1428 O O . CYS A 1 183 ? 15.388 13.740 -18.003 1.00 83.75 183 CYS A O 1
ATOM 1430 N N . GLU A 1 184 ? 17.601 13.854 -17.608 1.00 80.00 184 GLU A N 1
ATOM 1431 C CA . GLU A 1 184 ? 17.834 15.010 -18.473 1.00 80.00 184 GLU A CA 1
ATOM 1432 C C . GLU A 1 184 ? 17.498 14.615 -19.921 1.00 80.00 184 GLU A C 1
ATOM 1434 O O . GLU A 1 184 ? 18.065 13.662 -20.453 1.00 80.00 184 GLU A O 1
ATOM 1439 N N . GLY A 1 185 ? 16.520 15.290 -20.536 1.00 76.75 185 GLY A N 1
ATOM 1440 C CA . GLY A 1 185 ? 16.044 14.977 -21.892 1.00 76.75 185 GLY A CA 1
ATOM 1441 C C . GLY A 1 185 ? 14.637 14.371 -22.004 1.00 76.75 185 GLY A C 1
ATOM 1442 O O . GLY A 1 185 ? 14.245 14.004 -23.105 1.00 76.75 185 GLY A O 1
ATOM 1443 N N . GLY A 1 186 ? 13.859 14.296 -20.915 1.00 78.12 186 GLY A N 1
ATOM 1444 C CA . GLY A 1 186 ? 12.415 13.991 -20.987 1.00 78.12 186 GLY A CA 1
ATOM 1445 C C . GLY A 1 186 ? 12.033 12.508 -20.891 1.00 78.12 186 GLY A C 1
ATOM 1446 O O . GLY A 1 186 ? 10.917 12.134 -21.242 1.00 78.12 186 GLY A O 1
ATOM 1447 N N . GLY A 1 187 ? 12.940 11.661 -20.397 1.00 86.50 187 GLY A N 1
ATOM 1448 C CA . GLY A 1 187 ? 12.685 10.244 -20.110 1.00 86.50 187 GLY A CA 1
ATOM 1449 C C . GLY A 1 187 ? 12.760 9.912 -18.618 1.00 86.50 187 GLY A C 1
ATOM 1450 O O . GLY A 1 187 ? 12.951 10.791 -17.771 1.00 86.50 187 GLY A O 1
ATOM 1451 N N . ALA A 1 188 ? 12.661 8.624 -18.295 1.00 88.25 188 ALA A N 1
ATOM 1452 C CA . ALA A 1 188 ? 12.776 8.134 -16.929 1.00 88.25 188 ALA A CA 1
ATOM 1453 C C . ALA A 1 188 ? 13.651 6.880 -16.831 1.00 88.25 188 ALA A C 1
ATOM 1455 O O . ALA A 1 188 ? 13.569 5.973 -17.657 1.00 88.25 188 ALA A O 1
ATOM 1456 N N . MET A 1 189 ? 14.464 6.803 -15.782 1.00 86.62 189 MET A N 1
ATOM 1457 C CA . MET A 1 189 ? 15.159 5.586 -15.377 1.00 86.62 189 MET A CA 1
ATOM 1458 C C . MET A 1 189 ? 14.276 4.822 -14.394 1.00 86.62 189 MET A C 1
ATOM 1460 O O . MET A 1 189 ? 13.861 5.370 -13.374 1.00 86.62 189 MET A O 1
ATOM 1464 N N . ILE A 1 190 ? 14.009 3.552 -14.681 1.00 89.50 190 ILE A N 1
ATOM 1465 C CA . ILE A 1 190 ? 13.228 2.661 -13.822 1.00 89.50 190 ILE A CA 1
ATOM 1466 C C . ILE A 1 190 ? 14.179 1.652 -13.199 1.00 89.50 190 ILE A C 1
ATOM 1468 O O . ILE A 1 190 ? 14.903 0.968 -13.914 1.00 89.50 190 ILE A O 1
ATOM 1472 N N . HIS A 1 191 ? 14.165 1.523 -11.877 1.00 87.88 191 HIS A N 1
ATOM 1473 C CA . HIS A 1 191 ? 14.776 0.411 -11.156 1.00 87.88 191 HIS A CA 1
ATOM 1474 C C . HIS A 1 191 ? 13.665 -0.482 -10.614 1.00 87.88 191 HIS A C 1
ATOM 1476 O O . HIS A 1 191 ? 12.763 -0.007 -9.929 1.00 87.88 191 HIS A O 1
ATOM 1482 N N . ILE A 1 192 ? 13.754 -1.776 -10.892 1.00 89.25 192 ILE A N 1
ATOM 1483 C CA . ILE A 1 192 ? 12.809 -2.791 -10.430 1.00 89.25 192 ILE A CA 1
ATOM 1484 C C . ILE A 1 192 ? 13.544 -3.694 -9.454 1.00 89.25 192 ILE A C 1
ATOM 1486 O O . ILE A 1 192 ? 14.625 -4.183 -9.777 1.00 89.25 192 ILE A O 1
ATOM 1490 N N . VAL A 1 193 ? 12.963 -3.928 -8.281 1.00 88.38 193 VAL A N 1
ATOM 1491 C CA . VAL A 1 193 ? 13.426 -4.944 -7.330 1.00 88.38 193 VAL A CA 1
ATOM 1492 C C . VAL A 1 193 ? 12.288 -5.924 -7.097 1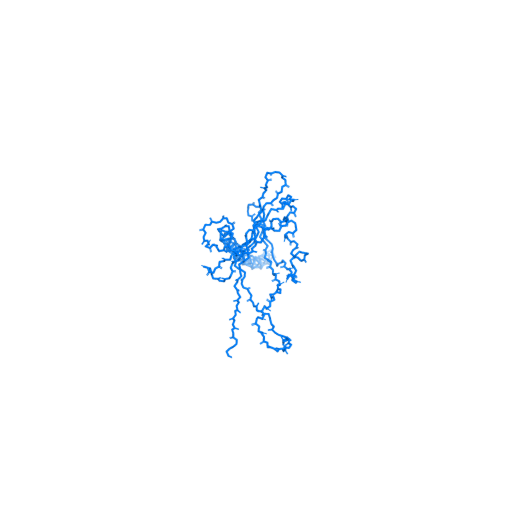.00 88.38 193 VAL A C 1
ATOM 1494 O O . VAL A 1 193 ? 11.218 -5.517 -6.653 1.00 88.38 193 VAL A O 1
ATOM 1497 N N . ASP A 1 194 ? 12.536 -7.201 -7.366 1.00 87.88 194 ASP A N 1
ATOM 1498 C CA . ASP A 1 194 ? 11.625 -8.305 -7.064 1.00 87.88 194 ASP A CA 1
ATOM 1499 C C . ASP A 1 194 ? 12.310 -9.237 -6.065 1.00 87.88 194 ASP A C 1
ATOM 1501 O O . ASP A 1 194 ? 13.351 -9.822 -6.361 1.00 87.88 194 ASP A O 1
ATOM 1505 N N . HIS A 1 195 ? 11.785 -9.322 -4.849 1.00 86.31 195 HIS A N 1
ATOM 1506 C CA . HIS A 1 195 ? 12.335 -10.132 -3.774 1.00 86.31 195 HIS A CA 1
ATOM 1507 C C . HIS A 1 195 ? 11.238 -11.000 -3.181 1.00 86.31 195 HIS A C 1
ATOM 1509 O O . HIS A 1 195 ? 10.376 -10.531 -2.437 1.00 86.31 195 HIS A O 1
ATOM 1515 N N . VAL A 1 196 ? 11.322 -12.292 -3.477 1.00 83.19 196 VAL A N 1
ATOM 1516 C CA . VAL A 1 196 ? 10.316 -13.261 -3.072 1.00 83.19 196 VAL A CA 1
ATOM 1517 C C . VAL A 1 196 ? 10.940 -14.404 -2.282 1.00 83.19 196 VAL A C 1
ATOM 1519 O O . VAL A 1 196 ? 12.049 -14.870 -2.566 1.00 83.19 196 VAL A O 1
ATOM 1522 N N . LYS A 1 197 ? 10.197 -14.886 -1.292 1.00 82.94 197 LYS A N 1
ATOM 1523 C CA . LYS A 1 197 ? 10.495 -16.110 -0.559 1.00 82.94 197 LYS A CA 1
ATOM 1524 C C . LYS A 1 197 ? 9.323 -17.068 -0.727 1.00 82.94 197 LYS A C 1
ATOM 1526 O O . LYS A 1 197 ? 8.209 -16.775 -0.309 1.00 82.94 197 LYS A O 1
ATOM 1531 N N . LEU A 1 198 ? 9.565 -18.203 -1.373 1.00 76.06 198 LEU A N 1
ATOM 1532 C CA . LEU A 1 198 ? 8.556 -19.248 -1.534 1.00 76.06 198 LEU A CA 1
ATOM 1533 C C . LEU A 1 198 ? 8.498 -20.099 -0.265 1.00 76.06 198 LEU A C 1
ATOM 1535 O O . LEU A 1 198 ? 9.538 -20.542 0.225 1.00 76.06 198 LEU A O 1
ATOM 1539 N N . ASP A 1 199 ? 7.295 -20.345 0.246 1.00 69.62 199 ASP A N 1
ATOM 1540 C CA . ASP A 1 199 ? 7.075 -21.263 1.362 1.00 69.62 199 ASP A CA 1
ATOM 1541 C C . ASP A 1 199 ? 7.003 -22.702 0.835 1.00 69.62 199 ASP A C 1
ATOM 1543 O O . ASP A 1 199 ? 5.934 -23.260 0.581 1.00 69.62 199 ASP A O 1
ATOM 1547 N N . VAL A 1 200 ? 8.173 -23.284 0.563 1.00 62.16 200 VAL A N 1
ATOM 1548 C CA . VAL A 1 200 ? 8.2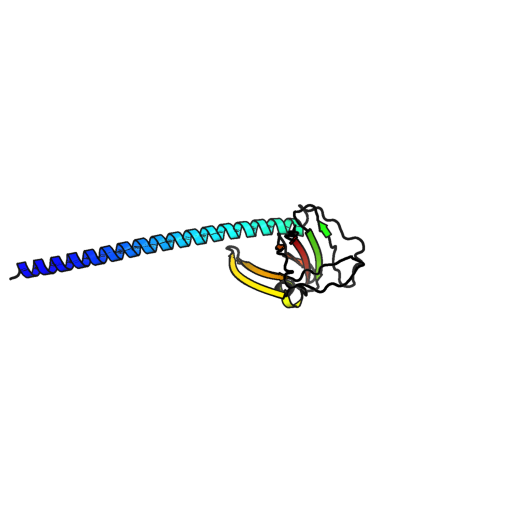77 -24.649 0.037 1.00 62.16 200 VAL A CA 1
ATOM 1549 C C . VAL A 1 200 ? 8.221 -25.638 1.202 1.00 62.16 200 VAL A C 1
ATOM 1551 O O . VAL A 1 200 ? 9.232 -26.201 1.617 1.00 62.16 200 VAL A O 1
ATOM 1554 N N . SER A 1 201 ? 7.028 -25.857 1.750 1.00 54.62 201 SER A N 1
ATOM 1555 C CA . SER A 1 201 ? 6.782 -27.044 2.568 1.00 54.62 201 SER A CA 1
ATOM 1556 C C . SER A 1 201 ? 6.697 -28.250 1.633 1.00 54.62 201 SER A C 1
ATOM 1558 O O . SER A 1 201 ? 5.706 -28.470 0.941 1.00 54.62 201 SER A O 1
ATOM 1560 N N . PHE A 1 202 ? 7.779 -29.025 1.556 1.00 45.31 202 PHE A N 1
ATOM 1561 C CA . PHE A 1 202 ? 7.718 -30.334 0.915 1.00 45.31 202 PHE A CA 1
ATOM 1562 C C . PHE A 1 202 ? 6.822 -31.238 1.774 1.00 45.31 202 PHE A C 1
ATOM 1564 O O . PHE A 1 202 ? 7.093 -31.362 2.975 1.00 45.31 202 PHE A O 1
ATOM 1571 N N . PRO A 1 203 ? 5.762 -31.859 1.222 1.00 44.72 203 PRO A N 1
ATOM 1572 C CA . PRO A 1 203 ? 5.091 -32.937 1.932 1.00 44.72 203 PRO A CA 1
ATOM 1573 C C . PRO A 1 203 ? 6.126 -34.040 2.199 1.00 44.72 203 PRO A C 1
ATOM 1575 O O . PRO A 1 203 ? 6.854 -34.433 1.285 1.00 44.72 203 PRO A O 1
ATOM 1578 N N . ARG A 1 204 ? 6.248 -34.439 3.470 1.00 37.03 204 ARG A N 1
ATOM 1579 C CA . ARG A 1 204 ? 7.089 -35.564 3.900 1.00 37.03 204 ARG A CA 1
ATOM 1580 C C . ARG A 1 204 ? 6.555 -36.880 3.357 1.00 37.03 204 ARG A C 1
ATOM 1582 O O . ARG A 1 204 ? 5.312 -37.008 3.297 1.00 37.03 204 ARG A O 1
#

Radius of gyration: 29.83 Å; chains: 1; bounding box: 80×61×80 Å